Protein AF-A0A7V9NLA2-F1 (afdb_monomer_lite)

pLDDT: mean 93.98, std 12.22, range [37.16, 98.88]

Foldseek 3Di:
DLDLPCLLVVLLVLLVVLLVQLVVLLVVLVPDPPPVVSVVSLLSSLVSLVSSLVSLVSSLVSLVPDDDPDPVVVVVSLVSNLSSLVSNLSSLLVCLVSVSDLCCLVVNLVSLVVNLVSDDDPVVNLVSLLSNLVSNVSSLVLVVSLVSLVVSCVVVVLPLSSLQSNLVSLVVVCVVVVPLVSLQSSQQSLVSSLVRPDPPDPCNVVSVVSQVCCCVPVVHHHDPDDPPPPPPDD

Sequence (234 aa):
PDFAGTAPVLLNNKSSVLINRATANYNLAVKNTDATAKLAALESVKKDFAEAIAASDKSITLLKGATAPDAAVQKNYDANKFQSLVNRKEAYRLMTKTGADRSKGKETLVAFTEYIAAETDAKKKSDAQLALAEALQDSQEFDLAIAEFEKVLAQTPDNVEALAGAGLSLVNIGYINSDKAKFQQAANYLQKFYDLAPETHKYKNEAKGIIETLKNEQSVAPQKTAKSAARKKN

Structure (mmCIF, N/CA/C/O backbone):
data_AF-A0A7V9NLA2-F1
#
_entry.id   AF-A0A7V9NLA2-F1
#
loop_
_atom_site.group_PDB
_atom_site.id
_atom_site.type_symbol
_atom_site.label_atom_id
_atom_site.label_alt_id
_atom_site.label_comp_id
_atom_site.label_asym_id
_atom_site.label_entity_id
_atom_site.label_seq_id
_atom_site.pdbx_PDB_ins_code
_atom_site.Cartn_x
_atom_site.Cartn_y
_atom_site.Cartn_z
_atom_site.occupancy
_atom_site.B_iso_or_equiv
_atom_site.auth_seq_id
_atom_site.auth_comp_id
_atom_site.auth_asym_id
_atom_site.auth_atom_id
_atom_site.pdbx_PDB_model_num
ATOM 1 N N . PRO A 1 1 ? 17.184 12.577 -28.900 1.00 44.22 1 PRO A N 1
ATOM 2 C CA . PRO A 1 1 ? 17.305 11.106 -28.807 1.00 44.22 1 PRO A CA 1
ATOM 3 C C . PRO A 1 1 ? 17.379 10.689 -27.338 1.00 44.22 1 PRO A C 1
ATOM 5 O O . PRO A 1 1 ? 18.445 10.719 -26.730 1.00 44.22 1 PRO A O 1
ATOM 8 N N . ASP A 1 2 ? 16.225 10.368 -26.764 1.00 50.75 2 ASP A N 1
ATOM 9 C CA . ASP A 1 2 ? 16.154 9.759 -25.442 1.00 50.75 2 ASP A CA 1
ATOM 10 C C . ASP A 1 2 ? 16.614 8.303 -25.573 1.00 50.75 2 ASP A C 1
ATOM 12 O O . ASP A 1 2 ? 15.907 7.435 -26.076 1.00 50.75 2 ASP A O 1
ATOM 16 N N . PHE A 1 3 ? 17.882 8.062 -25.246 1.00 60.00 3 PHE A N 1
ATOM 17 C CA . PHE A 1 3 ? 18.531 6.772 -25.439 1.00 60.00 3 PHE A CA 1
ATOM 18 C C . PHE A 1 3 ? 18.035 5.765 -24.393 1.00 60.00 3 PHE A C 1
ATOM 20 O O . PHE A 1 3 ? 18.392 5.847 -23.217 1.00 60.00 3 PHE A O 1
ATOM 27 N N . ALA A 1 4 ? 17.255 4.776 -24.835 1.00 69.50 4 ALA A N 1
ATOM 28 C CA . ALA A 1 4 ? 16.731 3.689 -24.006 1.00 69.50 4 ALA A CA 1
ATOM 29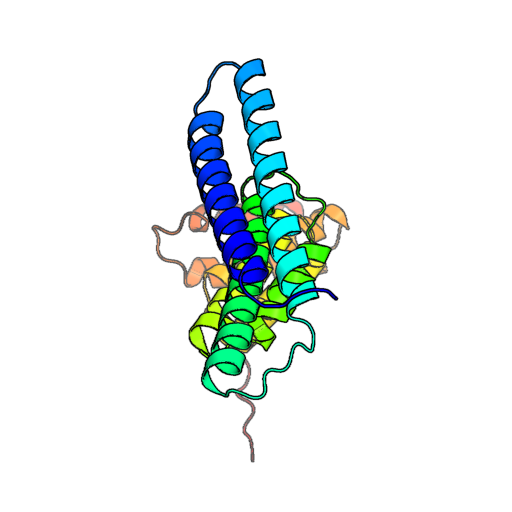 C C . ALA A 1 4 ? 17.792 2.658 -23.559 1.00 69.50 4 ALA A C 1
ATOM 31 O O . ALA A 1 4 ? 17.429 1.639 -22.988 1.00 69.50 4 ALA A O 1
ATOM 32 N N . GLY A 1 5 ? 19.090 2.886 -23.810 1.00 77.94 5 GLY A N 1
ATOM 33 C CA . GLY A 1 5 ? 20.165 1.945 -23.471 1.00 77.94 5 GLY A CA 1
ATOM 34 C C . GLY A 1 5 ? 20.377 1.744 -21.965 1.00 77.94 5 GLY A C 1
ATOM 35 O O . GLY A 1 5 ? 19.571 1.120 -21.290 1.00 77.94 5 GLY A O 1
ATOM 36 N N . THR A 1 6 ? 21.489 2.208 -21.395 1.00 86.12 6 THR A N 1
ATOM 37 C CA . THR A 1 6 ? 21.812 1.918 -19.979 1.00 86.12 6 THR A CA 1
ATOM 38 C C . THR A 1 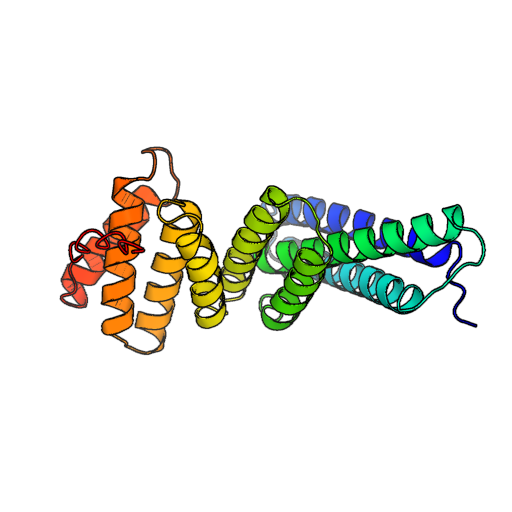6 ? 21.104 2.834 -18.976 1.00 86.12 6 THR A C 1
ATOM 40 O O . THR A 1 6 ? 21.084 2.541 -17.780 1.00 86.12 6 THR A O 1
ATOM 43 N N . ALA A 1 7 ? 20.496 3.933 -19.433 1.00 92.56 7 ALA A N 1
ATOM 44 C CA . ALA A 1 7 ? 19.882 4.929 -18.556 1.00 92.56 7 ALA A CA 1
ATOM 45 C C . ALA A 1 7 ? 18.745 4.370 -17.669 1.00 92.56 7 ALA A C 1
ATOM 47 O O . ALA A 1 7 ? 18.782 4.633 -16.465 1.00 92.56 7 ALA A O 1
ATOM 48 N N . PRO A 1 8 ? 17.786 3.564 -18.175 1.00 95.31 8 PRO A N 1
ATOM 49 C CA . PRO A 1 8 ? 16.745 2.966 -17.334 1.00 95.31 8 PRO A CA 1
ATOM 50 C C . PRO A 1 8 ? 17.294 2.069 -16.217 1.00 95.31 8 PRO A C 1
ATOM 52 O O . PRO A 1 8 ? 16.808 2.115 -15.090 1.00 95.31 8 PRO A O 1
ATOM 55 N N . VAL A 1 9 ? 18.368 1.319 -16.490 1.00 95.62 9 VAL A N 1
ATOM 56 C CA . VAL A 1 9 ? 19.033 0.465 -15.489 1.00 95.62 9 VAL A CA 1
ATOM 57 C C . VAL A 1 9 ? 19.592 1.314 -14.345 1.00 95.62 9 VAL A C 1
ATOM 59 O O . VAL A 1 9 ? 19.346 1.032 -13.172 1.00 95.62 9 VAL A O 1
ATOM 62 N N . LEU A 1 10 ? 20.303 2.398 -14.670 1.00 97.06 10 LEU A N 1
ATOM 63 C CA . LEU A 1 10 ? 20.866 3.306 -13.665 1.00 97.06 10 LEU A CA 1
ATOM 64 C C . LEU A 1 10 ? 19.775 4.007 -12.847 1.00 97.06 10 LEU A C 1
ATOM 66 O O . LEU A 1 10 ? 19.927 4.179 -11.638 1.00 97.06 10 LEU A O 1
ATOM 70 N N . LEU A 1 11 ? 18.666 4.386 -13.484 1.00 98.25 11 LEU A N 1
ATOM 71 C CA . LEU A 1 11 ? 17.521 5.004 -12.816 1.00 98.25 11 LEU A CA 1
ATOM 72 C C . LEU A 1 11 ? 16.807 4.026 -11.874 1.00 98.25 11 LEU A C 1
ATOM 74 O O . LEU A 1 11 ? 16.479 4.403 -10.748 1.00 98.25 11 LEU A O 1
ATOM 78 N N . ASN A 1 12 ? 16.639 2.768 -12.286 1.00 98.25 12 ASN A N 1
ATOM 79 C CA . ASN A 1 12 ? 16.104 1.705 -11.435 1.00 98.25 12 ASN A CA 1
ATOM 80 C C . ASN A 1 12 ? 16.991 1.462 -10.209 1.00 98.25 12 ASN A C 1
ATOM 82 O O . ASN A 1 12 ? 16.485 1.417 -9.086 1.00 98.25 12 ASN A O 1
ATOM 86 N N . ASN A 1 13 ? 18.311 1.385 -10.403 1.00 98.25 13 ASN A N 1
ATOM 87 C CA . ASN A 1 13 ? 19.266 1.227 -9.306 1.00 98.25 13 ASN A CA 1
ATOM 88 C C . ASN A 1 13 ? 19.234 2.428 -8.354 1.00 98.25 13 ASN A C 1
ATOM 90 O O . ASN A 1 13 ? 19.171 2.248 -7.138 1.00 98.25 13 ASN A O 1
ATOM 94 N N . LYS A 1 14 ? 19.211 3.656 -8.894 1.00 98.69 14 LYS A N 1
ATOM 95 C CA . LYS A 1 14 ? 19.081 4.882 -8.096 1.00 98.69 14 LYS A CA 1
ATOM 96 C C . LYS A 1 14 ? 17.812 4.848 -7.244 1.00 98.69 14 LYS A C 1
ATOM 98 O O . LYS A 1 14 ? 17.886 5.103 -6.047 1.00 98.69 14 LYS A O 1
ATOM 103 N N . SER A 1 15 ? 16.670 4.522 -7.849 1.00 98.81 15 SER A N 1
ATOM 104 C CA . SER A 1 15 ? 15.395 4.451 -7.136 1.00 98.81 15 SER A CA 1
ATOM 105 C C . SER A 1 15 ? 15.434 3.429 -5.995 1.00 98.81 15 SER A C 1
ATOM 107 O O . SER A 1 15 ? 15.103 3.765 -4.861 1.00 98.81 15 SER A O 1
ATOM 109 N N . SER A 1 16 ? 15.935 2.217 -6.255 1.00 98.69 16 SER A N 1
ATOM 110 C CA . SER A 1 16 ? 16.048 1.168 -5.235 1.00 98.69 16 SER A CA 1
ATOM 111 C C . SER A 1 16 ? 16.955 1.574 -4.065 1.00 98.69 16 SER A C 1
ATOM 113 O O . SER A 1 16 ? 16.575 1.408 -2.905 1.00 98.69 16 SER A O 1
ATOM 115 N N . VAL A 1 17 ? 18.121 2.172 -4.340 1.00 98.75 17 VAL A N 1
ATOM 116 C CA . VAL A 1 17 ? 19.035 2.656 -3.289 1.00 98.75 17 VAL A CA 1
ATOM 117 C C . VAL A 1 17 ? 18.380 3.742 -2.437 1.00 98.75 17 VAL A C 1
ATOM 119 O O . VAL A 1 17 ? 18.514 3.720 -1.214 1.00 98.75 17 VAL A O 1
ATOM 122 N N . LEU A 1 18 ? 17.646 4.667 -3.058 1.00 98.88 18 LEU A N 1
ATOM 123 C CA . LEU A 1 18 ? 16.929 5.724 -2.346 1.00 98.88 18 LEU A CA 1
ATOM 124 C C . LEU A 1 18 ? 15.804 5.166 -1.466 1.00 98.88 18 LEU A C 1
ATOM 126 O O . LEU A 1 18 ? 15.704 5.562 -0.310 1.00 98.88 18 LEU A O 1
ATOM 130 N N . ILE A 1 19 ? 15.020 4.197 -1.955 1.00 98.81 19 ILE A N 1
ATOM 131 C CA . ILE A 1 19 ? 13.989 3.508 -1.156 1.00 98.81 19 ILE A CA 1
ATOM 132 C C . ILE A 1 19 ? 14.610 2.839 0.078 1.00 98.81 19 ILE A C 1
ATOM 134 O O . ILE A 1 19 ? 14.103 2.983 1.196 1.00 98.81 19 ILE A O 1
ATOM 138 N N . ASN A 1 20 ? 15.729 2.136 -0.107 1.00 98.56 20 ASN A N 1
ATOM 139 C CA . ASN A 1 20 ? 16.430 1.459 0.983 1.00 98.56 20 ASN A CA 1
ATOM 140 C C . ASN A 1 20 ? 16.982 2.463 2.003 1.00 98.56 20 ASN A C 1
ATOM 142 O O . ASN A 1 20 ? 16.815 2.268 3.209 1.00 98.56 20 ASN A O 1
ATOM 146 N N . ARG A 1 21 ? 17.591 3.559 1.531 1.00 98.56 21 ARG A N 1
ATOM 147 C CA . ARG A 1 21 ? 18.115 4.630 2.389 1.00 98.56 21 ARG A CA 1
ATOM 148 C C . ARG A 1 21 ? 17.002 5.314 3.181 1.00 98.56 21 ARG A C 1
ATOM 150 O O . ARG A 1 21 ? 17.136 5.447 4.395 1.00 98.56 21 ARG A O 1
ATOM 157 N N . ALA A 1 22 ? 15.892 5.664 2.531 1.00 98.62 22 ALA A N 1
ATOM 158 C CA . ALA A 1 22 ? 14.718 6.248 3.175 1.00 98.62 22 ALA A CA 1
ATOM 159 C C . ALA A 1 22 ? 14.185 5.337 4.288 1.00 98.62 22 ALA A C 1
ATOM 161 O O . ALA A 1 22 ? 13.956 5.777 5.411 1.00 98.62 22 ALA A O 1
ATOM 162 N N . THR A 1 23 ? 14.056 4.041 4.003 1.00 98.31 23 THR A N 1
ATOM 163 C CA . THR A 1 23 ? 13.554 3.053 4.966 1.00 98.31 23 THR A CA 1
ATOM 164 C C . THR A 1 23 ? 14.490 2.906 6.168 1.00 98.31 23 THR A C 1
ATOM 166 O O . THR A 1 23 ? 14.039 2.914 7.315 1.00 98.31 23 THR A O 1
ATOM 169 N N . ALA A 1 24 ? 15.801 2.810 5.931 1.00 98.06 24 ALA A N 1
ATOM 170 C CA . ALA A 1 24 ? 16.793 2.727 7.000 1.00 98.06 24 ALA A CA 1
ATOM 171 C C . ALA A 1 24 ? 16.788 3.991 7.875 1.00 98.06 24 ALA A C 1
ATOM 173 O O . ALA A 1 24 ? 16.735 3.894 9.103 1.00 98.06 24 ALA A O 1
ATOM 174 N N . ASN A 1 25 ? 16.762 5.169 7.248 1.00 97.69 25 ASN A N 1
ATOM 175 C CA . ASN A 1 25 ? 16.729 6.449 7.947 1.00 97.69 25 ASN A CA 1
ATOM 176 C C . ASN A 1 25 ? 15.437 6.634 8.744 1.00 97.69 25 ASN A C 1
ATOM 178 O O . ASN A 1 25 ? 15.499 7.098 9.878 1.00 97.69 25 ASN A O 1
ATOM 182 N N . TYR A 1 26 ? 14.286 6.212 8.215 1.00 98.12 26 TYR A N 1
ATOM 183 C CA . TYR A 1 26 ? 13.020 6.238 8.947 1.00 98.12 26 TYR A CA 1
ATOM 184 C C . TYR A 1 26 ? 13.093 5.388 10.219 1.00 98.12 26 TYR A C 1
ATOM 186 O O . TYR A 1 26 ? 12.772 5.870 11.304 1.00 98.12 26 TYR A O 1
ATOM 194 N N . ASN A 1 27 ? 13.593 4.153 10.111 1.00 97.31 27 ASN A N 1
ATOM 195 C CA . ASN A 1 27 ? 13.719 3.234 11.245 1.00 97.31 27 ASN A CA 1
ATOM 196 C C . ASN A 1 27 ? 14.633 3.766 12.361 1.00 97.31 27 ASN A C 1
ATOM 198 O O . ASN A 1 27 ? 14.431 3.432 13.532 1.00 97.31 27 ASN A O 1
ATOM 202 N N . LEU A 1 28 ? 15.634 4.577 12.010 1.00 96.81 28 LEU A N 1
ATOM 203 C CA . LEU A 1 28 ? 16.482 5.284 12.970 1.00 96.81 28 LEU A CA 1
ATOM 204 C C . LEU A 1 28 ? 15.773 6.525 13.531 1.00 96.81 28 LEU A C 1
ATOM 206 O O . LEU A 1 28 ? 15.738 6.715 14.745 1.00 96.81 28 LEU A O 1
ATOM 210 N N . ALA A 1 29 ? 15.159 7.336 12.667 1.00 96.38 29 ALA A N 1
ATOM 211 C CA . ALA A 1 29 ? 14.499 8.587 13.029 1.00 96.38 29 ALA A CA 1
ATOM 212 C C . ALA A 1 29 ? 13.364 8.383 14.038 1.00 96.38 29 ALA A C 1
ATOM 214 O O . ALA A 1 29 ? 13.251 9.138 15.002 1.00 96.38 29 ALA A O 1
ATOM 215 N N . VAL A 1 30 ? 12.542 7.341 13.870 1.00 95.75 30 VAL A N 1
ATOM 216 C CA . VAL A 1 30 ? 11.417 7.078 14.786 1.00 95.75 30 VAL A CA 1
ATOM 217 C C . VAL A 1 30 ? 11.861 6.764 16.216 1.00 95.75 30 VAL A C 1
ATOM 219 O O . VAL A 1 30 ? 11.086 6.999 17.141 1.00 95.75 30 VAL A O 1
ATOM 222 N N . LYS A 1 31 ? 13.105 6.302 16.402 1.00 96.06 31 LYS A N 1
ATOM 223 C CA . LYS A 1 31 ? 13.715 5.999 17.707 1.00 96.06 31 LYS A CA 1
ATOM 224 C C . LYS A 1 31 ? 14.483 7.181 18.303 1.00 96.06 31 LYS A C 1
ATOM 226 O O . LYS A 1 31 ? 14.909 7.099 19.450 1.00 96.06 31 LYS A O 1
ATOM 231 N N . ASN A 1 32 ? 14.688 8.253 17.537 1.00 94.69 32 ASN A N 1
ATOM 232 C CA . ASN A 1 32 ? 15.442 9.412 17.993 1.00 94.69 32 ASN A CA 1
ATOM 233 C C . ASN A 1 32 ? 14.600 10.252 18.970 1.00 94.69 32 ASN A C 1
ATOM 235 O O . ASN A 1 32 ? 13.462 10.616 18.663 1.00 94.69 32 ASN A O 1
ATOM 239 N N . THR A 1 33 ? 15.159 10.537 20.146 1.00 96.50 33 THR A N 1
ATOM 240 C CA . THR A 1 33 ? 14.517 11.334 21.201 1.00 96.50 33 THR A CA 1
ATOM 241 C C . THR A 1 33 ? 14.738 12.836 21.032 1.00 96.50 33 THR A C 1
ATOM 243 O O . THR A 1 33 ? 13.987 13.620 21.605 1.00 96.50 33 THR A O 1
ATOM 246 N N . ASP A 1 34 ? 15.734 13.252 20.245 1.00 97.56 34 ASP A N 1
ATOM 247 C CA . ASP A 1 34 ? 15.919 14.653 19.864 1.00 97.56 34 ASP A CA 1
ATOM 248 C C . ASP A 1 34 ? 14.895 15.025 18.781 1.00 97.56 34 ASP A C 1
ATOM 250 O O . ASP A 1 34 ? 14.932 14.514 17.657 1.00 97.56 34 ASP A O 1
ATOM 254 N N . ALA A 1 35 ? 13.967 15.919 19.128 1.00 96.19 35 ALA A N 1
ATOM 255 C CA . ALA A 1 35 ? 12.878 16.330 18.248 1.00 96.19 35 ALA A CA 1
ATOM 256 C C . ALA A 1 35 ? 13.372 17.031 16.972 1.00 96.19 35 ALA A C 1
ATOM 258 O O . ALA A 1 35 ? 12.839 16.777 15.890 1.00 96.19 35 ALA A O 1
ATOM 259 N N . THR A 1 36 ? 14.403 17.871 17.071 1.00 96.88 36 THR A N 1
ATOM 260 C CA . THR A 1 36 ? 14.957 18.613 15.931 1.00 96.88 36 THR A CA 1
ATOM 261 C C . THR A 1 36 ? 15.661 17.662 14.972 1.00 96.88 36 THR A C 1
ATOM 263 O O . THR A 1 36 ? 15.400 17.682 13.767 1.00 96.88 36 THR A O 1
ATOM 266 N N . ALA A 1 37 ? 16.505 16.772 15.501 1.00 96.56 37 ALA A N 1
ATOM 267 C CA . ALA A 1 37 ? 17.196 15.769 14.697 1.00 96.56 37 ALA A CA 1
ATOM 268 C C . ALA A 1 37 ? 16.213 14.774 14.057 1.00 96.56 37 ALA A C 1
ATOM 270 O O . ALA A 1 37 ? 16.386 14.386 12.899 1.00 96.56 37 ALA A O 1
ATOM 271 N N . LYS A 1 38 ? 15.152 14.392 14.780 1.00 96.06 38 LYS A N 1
ATOM 272 C CA . LYS A 1 38 ? 14.077 13.543 14.256 1.00 96.06 38 LYS A CA 1
ATOM 273 C C . LYS A 1 38 ? 13.354 14.199 13.082 1.00 96.06 38 LYS A C 1
ATOM 275 O O . LYS A 1 38 ? 13.192 13.551 12.051 1.00 96.06 38 LYS A O 1
ATOM 280 N N . LEU A 1 39 ? 12.949 15.463 13.212 1.00 95.69 39 LEU A N 1
ATOM 281 C CA . LEU A 1 39 ? 12.274 16.193 12.134 1.00 95.69 39 LEU A CA 1
ATOM 282 C C . LEU A 1 39 ? 13.163 16.307 10.890 1.00 95.69 39 LEU A C 1
ATOM 284 O O . LEU A 1 39 ? 12.719 15.977 9.794 1.00 95.69 39 LEU A O 1
ATOM 288 N N . ALA A 1 40 ? 14.437 16.672 11.058 1.00 96.69 40 ALA A N 1
ATOM 289 C CA . ALA A 1 40 ? 15.384 16.747 9.944 1.00 96.69 40 ALA A CA 1
ATOM 290 C C . ALA A 1 40 ? 15.568 15.391 9.234 1.00 96.69 40 ALA A C 1
ATOM 292 O O . ALA A 1 40 ? 15.616 15.325 8.003 1.00 96.69 40 ALA A O 1
ATOM 293 N N . ALA A 1 41 ? 15.630 14.293 9.994 1.00 96.62 41 ALA A N 1
ATOM 294 C CA . ALA A 1 41 ? 15.731 12.953 9.426 1.00 96.62 41 ALA A CA 1
ATOM 295 C C . ALA A 1 41 ? 14.467 12.559 8.642 1.00 96.62 41 ALA A C 1
ATOM 297 O O . ALA A 1 41 ? 14.583 11.990 7.558 1.00 96.62 41 ALA A O 1
ATOM 298 N N . LEU A 1 42 ? 13.270 12.894 9.138 1.00 96.56 42 LEU A N 1
ATOM 299 C CA . LEU A 1 42 ? 12.008 12.625 8.439 1.00 96.56 42 LEU A CA 1
ATOM 300 C C . LEU A 1 42 ? 11.866 13.439 7.141 1.00 96.56 42 LEU A C 1
ATOM 302 O O . LEU A 1 42 ? 11.391 12.899 6.142 1.00 96.56 42 LEU A O 1
ATOM 306 N N . GLU A 1 43 ? 12.357 14.679 7.102 1.00 97.31 43 GLU A N 1
ATOM 307 C CA . GLU A 1 43 ? 12.436 15.451 5.852 1.00 97.31 43 GLU A CA 1
ATOM 308 C C . GLU A 1 43 ? 13.387 14.800 4.838 1.00 97.31 43 GLU A C 1
ATOM 310 O O . GLU A 1 43 ? 13.080 14.716 3.646 1.00 97.31 43 GLU A O 1
ATOM 315 N N . SER A 1 44 ? 14.517 14.248 5.297 1.00 97.94 44 SER A N 1
ATOM 316 C CA . SER A 1 44 ? 15.404 13.472 4.422 1.00 97.94 44 SER A CA 1
ATOM 317 C C . SER A 1 44 ? 14.732 12.200 3.896 1.00 97.94 44 SER A C 1
ATOM 319 O O . SER A 1 44 ? 14.927 11.856 2.733 1.00 97.94 44 SER A O 1
ATOM 321 N N . VAL A 1 45 ? 13.936 11.509 4.719 1.00 98.56 45 VAL A N 1
ATOM 322 C CA . VAL A 1 45 ? 13.158 10.328 4.300 1.00 98.56 45 VAL A CA 1
ATOM 323 C C . VAL A 1 45 ? 12.166 10.704 3.201 1.00 98.56 45 VAL A C 1
ATOM 325 O O . VAL A 1 45 ? 12.109 10.039 2.166 1.00 98.56 45 VAL A O 1
ATOM 328 N N . LYS A 1 46 ? 11.423 11.802 3.389 1.00 98.31 46 LYS A N 1
ATOM 329 C CA . LYS A 1 46 ? 10.490 12.329 2.387 1.00 98.31 46 LYS A CA 1
ATOM 330 C C . LYS A 1 46 ? 11.197 12.643 1.069 1.00 98.31 46 LYS A C 1
ATOM 332 O O . LYS A 1 46 ? 10.730 12.231 0.007 1.00 98.31 46 LYS A O 1
ATOM 337 N N . LYS A 1 47 ? 12.337 13.336 1.135 1.00 98.62 47 LYS A N 1
ATOM 338 C CA . LYS A 1 47 ? 13.147 13.674 -0.040 1.00 98.62 47 LYS A CA 1
ATOM 339 C C . LYS A 1 47 ? 13.609 12.426 -0.793 1.00 98.62 47 LYS A C 1
ATOM 341 O O . LYS A 1 47 ? 13.491 12.380 -2.015 1.00 98.62 47 LYS A O 1
ATOM 346 N N . ASP A 1 48 ? 14.086 11.410 -0.081 1.00 98.81 48 ASP A N 1
ATOM 347 C CA . ASP A 1 48 ? 14.569 10.172 -0.694 1.00 98.81 48 ASP A CA 1
ATOM 348 C C . ASP A 1 48 ? 13.457 9.424 -1.434 1.00 98.81 48 ASP A C 1
ATOM 350 O O . ASP A 1 48 ? 13.664 8.989 -2.568 1.00 98.81 48 ASP A O 1
ATOM 354 N N . PHE A 1 49 ? 12.260 9.326 -0.844 1.00 98.75 49 PHE A N 1
ATOM 355 C CA . PHE A 1 49 ? 11.109 8.748 -1.540 1.00 98.75 49 PHE A CA 1
ATOM 356 C C . PHE A 1 49 ? 10.720 9.562 -2.779 1.00 98.75 49 PHE A C 1
ATOM 358 O O . PHE A 1 49 ? 10.516 8.979 -3.844 1.00 98.75 49 PHE A O 1
ATOM 365 N N . ALA A 1 50 ? 10.683 10.895 -2.686 1.00 98.75 50 ALA A N 1
ATOM 366 C CA . ALA A 1 50 ? 10.371 11.756 -3.828 1.00 98.75 50 ALA A CA 1
ATOM 367 C C . ALA A 1 50 ? 11.390 11.599 -4.974 1.00 98.75 50 ALA A C 1
ATOM 369 O O . ALA A 1 50 ? 11.012 11.484 -6.142 1.00 98.75 50 ALA A O 1
ATOM 370 N N . GLU A 1 51 ? 12.685 11.525 -4.659 1.00 98.88 51 GLU A N 1
ATOM 371 C CA . GLU A 1 51 ? 13.730 11.283 -5.656 1.00 98.88 51 GLU A CA 1
ATOM 372 C C . GLU A 1 51 ? 13.661 9.866 -6.250 1.00 98.88 51 GLU A C 1
ATOM 374 O O . GLU A 1 51 ? 13.943 9.684 -7.440 1.00 98.88 51 GLU A O 1
ATOM 379 N N . ALA A 1 52 ? 13.268 8.864 -5.457 1.00 98.88 52 ALA A N 1
ATOM 380 C CA . ALA A 1 52 ? 13.069 7.497 -5.931 1.00 98.88 52 ALA A CA 1
ATOM 381 C C . ALA A 1 52 ? 11.900 7.393 -6.919 1.00 98.88 52 ALA A C 1
ATOM 383 O O . ALA A 1 52 ? 12.013 6.694 -7.936 1.00 98.88 52 ALA A O 1
ATOM 384 N N . ILE A 1 53 ? 10.804 8.103 -6.638 1.00 98.88 53 ILE A N 1
ATOM 385 C CA . ILE A 1 53 ? 9.645 8.231 -7.527 1.00 98.88 53 ILE A CA 1
ATOM 386 C C . ILE A 1 53 ? 10.081 8.899 -8.833 1.00 98.88 53 ILE A C 1
ATOM 388 O O . ILE A 1 53 ? 9.929 8.302 -9.897 1.00 98.88 53 ILE A O 1
ATOM 392 N N . ALA A 1 54 ? 10.744 10.058 -8.758 1.00 98.81 54 ALA A N 1
ATOM 393 C CA . ALA A 1 54 ? 11.198 10.794 -9.938 1.00 98.81 54 ALA A CA 1
ATOM 394 C C . ALA A 1 54 ? 12.161 9.981 -10.825 1.00 98.81 54 ALA A C 1
ATOM 396 O O . ALA A 1 54 ? 12.083 10.033 -12.055 1.00 98.81 54 ALA A O 1
ATOM 397 N N . ALA A 1 55 ? 13.066 9.201 -10.222 1.00 98.81 55 ALA A N 1
ATOM 398 C CA . ALA A 1 55 ? 13.947 8.303 -10.968 1.00 98.81 55 ALA A CA 1
ATOM 399 C C . ALA A 1 55 ? 13.156 7.206 -11.700 1.00 98.81 55 ALA A C 1
ATOM 401 O O . ALA A 1 55 ? 13.422 6.939 -12.875 1.00 98.81 55 ALA A O 1
ATOM 402 N N . SER A 1 56 ? 12.160 6.615 -11.035 1.00 98.81 56 SER A N 1
ATOM 403 C CA . SER A 1 56 ? 11.289 5.601 -11.639 1.00 98.81 56 SER A CA 1
ATOM 404 C C . SER A 1 56 ? 10.449 6.178 -12.776 1.00 98.81 56 SER A C 1
ATOM 406 O O . SER A 1 56 ? 10.409 5.587 -13.851 1.00 98.81 56 SER A O 1
ATOM 408 N N . ASP A 1 57 ? 9.844 7.353 -12.591 1.00 98.56 57 ASP A N 1
ATOM 409 C CA . ASP A 1 57 ? 9.044 8.026 -13.623 1.00 98.56 57 ASP A CA 1
ATOM 410 C C . ASP A 1 57 ? 9.870 8.380 -14.856 1.00 98.56 57 ASP A C 1
ATOM 412 O O . ASP A 1 57 ? 9.429 8.182 -15.994 1.00 98.56 57 ASP A O 1
ATOM 416 N N . LYS A 1 58 ? 11.107 8.843 -14.651 1.00 98.00 58 LYS A N 1
ATOM 417 C CA . LYS A 1 58 ? 12.033 9.092 -15.756 1.00 98.00 58 LYS A CA 1
ATOM 418 C C . LYS A 1 58 ? 12.347 7.803 -16.517 1.00 98.00 58 LYS A C 1
ATOM 420 O O . LYS A 1 58 ? 12.334 7.813 -17.744 1.00 98.00 58 LYS A O 1
ATOM 425 N N . SER A 1 59 ? 12.584 6.695 -15.815 1.00 97.94 59 SER A N 1
ATOM 426 C CA . SER A 1 59 ? 12.836 5.390 -16.440 1.00 97.94 59 SER A CA 1
ATOM 427 C C . SER A 1 59 ? 11.625 4.890 -17.237 1.00 97.94 59 SER A C 1
ATOM 429 O O . SER A 1 59 ? 11.762 4.503 -18.397 1.00 97.94 59 SER A O 1
ATOM 431 N N . ILE A 1 60 ? 10.421 4.987 -16.659 1.00 97.75 60 ILE A N 1
ATOM 432 C CA . ILE A 1 60 ? 9.159 4.640 -17.330 1.00 97.75 60 ILE A CA 1
ATOM 433 C C . ILE A 1 60 ? 8.980 5.471 -18.599 1.00 97.75 60 ILE A C 1
ATOM 435 O O . ILE A 1 60 ? 8.601 4.923 -19.630 1.00 97.75 60 ILE A O 1
ATOM 439 N N . THR A 1 61 ? 9.273 6.772 -18.534 1.00 96.62 61 THR A N 1
ATOM 440 C CA . THR A 1 61 ? 9.156 7.690 -19.675 1.00 96.62 61 THR A CA 1
ATOM 441 C C . THR A 1 61 ? 10.115 7.311 -20.799 1.00 96.62 61 THR A C 1
ATOM 443 O O . THR A 1 61 ? 9.680 7.195 -21.940 1.00 96.62 61 THR A O 1
ATOM 446 N N . LEU A 1 62 ? 11.387 7.040 -20.485 1.00 95.56 62 LEU A N 1
ATOM 447 C CA . LEU A 1 62 ? 12.387 6.609 -21.473 1.00 95.56 62 LEU A CA 1
ATOM 448 C C . LEU A 1 62 ? 12.009 5.291 -22.163 1.00 95.56 62 LEU A C 1
ATOM 450 O O . LEU A 1 62 ? 12.313 5.094 -23.335 1.00 95.56 62 LEU A O 1
ATOM 454 N N . LEU A 1 63 ? 11.352 4.387 -21.435 1.00 95.69 63 LEU A N 1
ATOM 455 C CA . LEU A 1 63 ? 10.927 3.080 -21.940 1.00 95.69 63 LEU A CA 1
ATOM 456 C C . LEU A 1 63 ? 9.500 3.087 -22.511 1.00 95.69 63 LEU A C 1
ATOM 458 O O . LEU A 1 63 ? 9.001 2.056 -22.974 1.00 95.69 63 LEU A O 1
ATOM 462 N N . LYS A 1 64 ? 8.802 4.227 -22.488 1.00 92.88 64 LYS A N 1
ATOM 463 C CA . LYS A 1 64 ? 7.432 4.330 -22.993 1.00 92.88 64 LYS A CA 1
ATOM 464 C C . LYS A 1 64 ? 7.444 4.283 -24.520 1.00 92.88 64 LYS A C 1
ATOM 466 O O . LYS A 1 64 ? 7.732 5.272 -25.178 1.00 92.88 64 LYS A O 1
ATOM 471 N N . GLY A 1 65 ? 7.089 3.125 -25.073 1.00 86.75 65 GLY A N 1
ATOM 472 C CA . GLY A 1 65 ? 7.074 2.910 -26.522 1.00 86.75 65 GLY A CA 1
ATOM 473 C C . GLY A 1 65 ? 8.462 2.670 -27.121 1.00 86.75 65 GLY A C 1
ATOM 474 O O . GLY A 1 65 ? 8.601 2.714 -28.338 1.00 86.75 65 GLY A O 1
ATOM 475 N N . ALA A 1 66 ? 9.478 2.416 -26.290 1.00 91.19 66 ALA A N 1
ATOM 476 C CA . ALA A 1 66 ? 10.802 2.041 -26.766 1.00 91.19 66 ALA A CA 1
ATOM 477 C C . ALA A 1 66 ? 10.758 0.661 -27.440 1.00 91.19 66 ALA A C 1
ATOM 479 O O . ALA A 1 66 ? 10.272 -0.309 -26.852 1.00 91.19 66 ALA A O 1
ATOM 480 N N . THR A 1 67 ? 11.294 0.584 -28.659 1.00 92.81 67 THR A N 1
ATOM 481 C CA . THR A 1 67 ? 11.384 -0.651 -29.447 1.00 92.81 67 THR A CA 1
ATOM 482 C C . THR A 1 67 ? 12.824 -0.941 -29.852 1.00 92.81 67 THR A C 1
ATOM 484 O O . THR A 1 67 ? 13.531 -0.028 -30.281 1.00 92.81 67 THR A O 1
ATOM 487 N N . ALA A 1 68 ? 13.244 -2.201 -29.784 1.00 91.62 68 ALA A N 1
ATOM 488 C CA . ALA A 1 68 ? 14.541 -2.667 -30.263 1.00 91.62 68 ALA A CA 1
ATOM 489 C C . ALA A 1 68 ? 14.374 -3.747 -31.352 1.00 91.62 68 ALA A C 1
ATOM 491 O O . ALA A 1 68 ? 13.526 -4.625 -31.195 1.00 91.62 68 ALA A O 1
ATOM 492 N N . PRO A 1 69 ? 15.188 -3.729 -32.431 1.00 91.69 69 PRO A N 1
ATOM 493 C CA . PRO A 1 69 ? 15.177 -4.796 -33.439 1.00 91.69 69 PRO A CA 1
ATOM 494 C C . PRO A 1 69 ? 15.597 -6.158 -32.872 1.00 91.69 69 PRO A C 1
ATOM 496 O O . PRO A 1 69 ? 15.127 -7.196 -33.327 1.00 91.69 69 PRO A O 1
ATOM 499 N N . ASP A 1 70 ? 16.493 -6.148 -31.883 1.00 94.19 70 ASP A N 1
ATOM 500 C CA . ASP A 1 70 ? 16.945 -7.346 -31.188 1.00 94.19 70 ASP A CA 1
ATOM 501 C C . ASP A 1 70 ? 15.958 -7.736 -30.074 1.00 94.19 70 ASP A C 1
ATOM 503 O O . ASP A 1 70 ? 15.647 -6.941 -29.181 1.00 94.19 70 ASP A O 1
ATOM 507 N N . ALA A 1 71 ? 15.486 -8.985 -30.109 1.00 95.00 71 ALA A N 1
ATOM 508 C CA . ALA A 1 71 ? 14.480 -9.488 -29.176 1.00 95.00 71 ALA A CA 1
ATOM 509 C C . ALA A 1 71 ? 14.979 -9.569 -27.721 1.00 95.00 71 ALA A C 1
ATOM 511 O O . ALA A 1 71 ? 14.193 -9.383 -26.790 1.00 95.00 71 ALA A O 1
ATOM 512 N N . ALA A 1 72 ? 16.272 -9.827 -27.497 1.00 94.12 72 ALA A N 1
ATOM 513 C CA . ALA A 1 72 ? 16.840 -9.848 -26.152 1.00 94.12 72 ALA A CA 1
ATOM 514 C C . ALA A 1 72 ? 16.935 -8.428 -25.578 1.00 94.12 72 ALA A C 1
ATOM 516 O O . ALA A 1 72 ? 16.629 -8.214 -24.402 1.00 94.12 72 ALA A O 1
ATOM 517 N N . VAL A 1 73 ? 17.279 -7.440 -26.408 1.00 93.62 73 VAL A N 1
ATOM 518 C CA . VAL A 1 73 ? 17.252 -6.023 -26.018 1.00 93.62 73 VAL A CA 1
ATOM 519 C C . VAL A 1 73 ? 15.826 -5.568 -25.714 1.00 93.62 73 VAL A C 1
ATOM 521 O O . VAL A 1 73 ? 15.611 -4.937 -24.680 1.00 93.62 73 VAL A O 1
ATOM 524 N N . GLN A 1 74 ? 14.840 -5.944 -26.536 1.00 94.25 74 GLN A N 1
ATOM 525 C CA . GLN A 1 74 ? 13.437 -5.620 -26.263 1.00 94.25 74 GLN A CA 1
ATOM 526 C C . GLN A 1 74 ? 12.978 -6.204 -24.923 1.00 94.25 74 GLN A C 1
ATOM 528 O O . GLN A 1 74 ? 12.416 -5.494 -24.092 1.00 94.25 74 GLN A O 1
ATOM 533 N N . LYS A 1 75 ? 13.303 -7.475 -24.660 1.00 94.94 75 LYS A N 1
ATOM 534 C CA . LYS A 1 75 ? 12.996 -8.119 -23.379 1.00 94.94 75 LYS A CA 1
ATOM 535 C C . LYS A 1 75 ? 13.623 -7.371 -22.198 1.00 94.94 75 LYS A C 1
ATOM 537 O O . LYS A 1 75 ? 12.998 -7.251 -21.145 1.00 94.94 75 LYS A O 1
ATOM 542 N N . ASN A 1 76 ? 14.836 -6.843 -22.362 1.00 94.81 76 ASN A N 1
ATOM 543 C CA . ASN A 1 76 ? 15.480 -6.024 -21.336 1.00 94.81 76 ASN A CA 1
ATOM 544 C C . ASN A 1 76 ? 14.756 -4.687 -21.124 1.00 94.81 76 ASN A C 1
ATOM 546 O O . ASN A 1 76 ? 14.663 -4.235 -19.981 1.00 94.81 76 ASN A O 1
ATOM 550 N N . TYR A 1 77 ? 14.232 -4.055 -22.177 1.00 95.75 77 TYR A N 1
ATOM 551 C CA . TYR A 1 77 ? 13.412 -2.844 -22.056 1.00 95.75 77 TYR A CA 1
ATOM 552 C C . TYR A 1 77 ? 12.129 -3.123 -21.277 1.00 95.75 77 TYR A C 1
ATOM 554 O O . TYR A 1 77 ? 11.835 -2.415 -20.311 1.00 95.75 77 TYR A O 1
ATOM 562 N N . ASP A 1 78 ? 11.426 -4.200 -21.617 1.00 95.31 78 ASP A N 1
ATOM 563 C CA . ASP A 1 78 ? 10.191 -4.593 -20.940 1.00 95.31 78 ASP A CA 1
ATOM 564 C C . ASP A 1 78 ? 10.445 -4.920 -19.458 1.00 95.31 78 ASP A C 1
ATOM 566 O O . ASP A 1 78 ? 9.735 -4.432 -18.575 1.00 95.31 78 ASP A O 1
ATOM 570 N N . ALA A 1 79 ? 11.519 -5.663 -19.165 1.00 96.75 79 ALA A N 1
ATOM 571 C CA . ALA A 1 79 ? 11.917 -5.997 -17.799 1.00 96.75 79 ALA A CA 1
ATOM 572 C C . ALA A 1 79 ? 12.290 -4.753 -16.975 1.00 96.75 79 ALA A C 1
ATOM 574 O O . ALA A 1 79 ? 11.844 -4.604 -15.836 1.00 96.75 79 ALA A O 1
ATOM 575 N N . ASN A 1 80 ? 13.069 -3.826 -17.544 1.00 97.69 80 ASN A N 1
ATOM 576 C CA . ASN A 1 80 ? 13.433 -2.589 -16.851 1.00 97.69 80 ASN A CA 1
ATOM 577 C C . ASN A 1 80 ? 12.222 -1.689 -16.610 1.00 97.69 80 ASN A C 1
ATOM 579 O O . ASN A 1 80 ? 12.138 -1.078 -15.546 1.00 97.69 80 ASN A O 1
ATOM 583 N N . LYS A 1 81 ? 11.273 -1.633 -17.551 1.00 97.94 81 LYS A N 1
ATOM 584 C CA . LYS A 1 81 ? 10.036 -0.863 -17.388 1.00 97.94 81 LYS A CA 1
ATOM 585 C C . LYS A 1 81 ? 9.193 -1.438 -16.257 1.00 97.94 81 LYS A C 1
ATOM 587 O O . LYS A 1 81 ? 8.724 -0.686 -15.406 1.00 97.94 81 LYS A O 1
ATOM 592 N N . PHE A 1 82 ? 9.045 -2.762 -16.216 1.00 98.25 82 PHE A N 1
ATOM 593 C CA . PHE A 1 82 ? 8.357 -3.439 -15.123 1.00 98.25 82 PHE A CA 1
ATOM 594 C C . PHE A 1 82 ? 9.030 -3.162 -13.772 1.00 98.25 82 PHE A C 1
ATOM 596 O O . PHE A 1 82 ? 8.354 -2.792 -12.813 1.00 98.25 82 PHE A O 1
ATOM 603 N N . GLN A 1 83 ? 10.363 -3.226 -13.702 1.00 98.62 83 GLN A N 1
ATOM 604 C CA . GLN A 1 83 ? 11.095 -2.893 -12.478 1.00 98.62 83 GLN A CA 1
ATOM 605 C C . GLN A 1 83 ? 10.892 -1.431 -12.046 1.00 98.62 83 GLN A C 1
ATOM 607 O O . GLN A 1 83 ? 10.795 -1.151 -10.851 1.00 98.62 83 GLN A O 1
ATOM 612 N N . SER A 1 84 ? 10.773 -0.492 -12.988 1.00 98.75 84 SER A N 1
ATOM 613 C CA . SER A 1 84 ? 10.452 0.901 -12.660 1.00 98.75 84 SER A CA 1
ATOM 614 C C . SER A 1 84 ? 9.050 1.052 -12.067 1.00 98.75 84 SER A C 1
ATOM 616 O O . SER A 1 84 ? 8.873 1.826 -11.129 1.00 98.75 84 SER A O 1
ATOM 618 N N . LEU A 1 85 ? 8.063 0.288 -12.554 1.00 98.81 85 LEU A N 1
ATOM 619 C CA . LEU A 1 85 ? 6.720 0.252 -11.959 1.00 98.81 85 LEU A CA 1
ATOM 620 C C . LEU A 1 85 ? 6.755 -0.302 -10.529 1.00 98.81 85 LEU A C 1
ATOM 622 O O . LEU A 1 85 ? 6.130 0.273 -9.638 1.00 98.81 85 LEU A O 1
ATOM 626 N N . VAL A 1 86 ? 7.530 -1.369 -10.295 1.00 98.81 86 VAL A N 1
ATOM 627 C CA . VAL A 1 86 ? 7.750 -1.937 -8.953 1.00 98.81 86 VAL A CA 1
ATOM 628 C C . VAL A 1 86 ? 8.330 -0.883 -8.013 1.00 98.81 86 VAL A C 1
ATOM 630 O O . VAL A 1 86 ? 7.760 -0.629 -6.952 1.00 98.81 86 VAL A O 1
ATOM 633 N N . ASN A 1 87 ? 9.424 -0.232 -8.413 1.00 98.88 87 ASN A N 1
ATOM 634 C CA . ASN A 1 87 ? 10.094 0.770 -7.588 1.00 98.88 87 ASN A CA 1
ATOM 635 C C . ASN A 1 87 ? 9.184 1.968 -7.290 1.00 98.88 87 ASN A C 1
ATOM 637 O O . ASN A 1 87 ? 9.094 2.402 -6.143 1.00 98.88 87 ASN A O 1
ATOM 641 N N . ARG A 1 88 ? 8.463 2.474 -8.299 1.00 98.88 88 ARG A N 1
ATOM 642 C CA . ARG 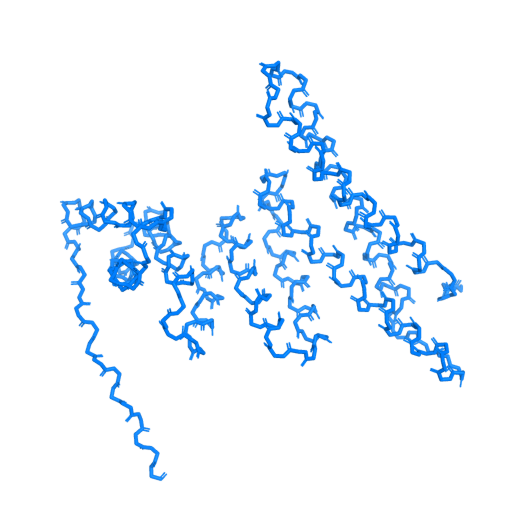A 1 88 ? 7.538 3.600 -8.131 1.00 98.88 88 ARG A CA 1
ATOM 643 C C . ARG A 1 88 ? 6.419 3.272 -7.147 1.00 98.88 88 ARG A C 1
ATOM 645 O O . ARG A 1 88 ? 6.182 4.044 -6.220 1.00 98.88 88 ARG A O 1
ATOM 652 N N . LYS A 1 89 ? 5.763 2.120 -7.322 1.00 98.69 89 LYS A N 1
ATOM 653 C CA . LYS A 1 89 ? 4.720 1.625 -6.412 1.00 98.69 89 LYS A CA 1
ATOM 654 C C . LYS A 1 89 ? 5.236 1.523 -4.978 1.00 98.69 89 LYS A C 1
ATOM 656 O O . LYS A 1 89 ? 4.581 2.004 -4.058 1.00 98.69 89 LYS A O 1
ATOM 661 N N . GLU A 1 90 ? 6.403 0.909 -4.783 1.00 98.69 90 GLU A N 1
ATOM 662 C CA . GLU A 1 90 ? 6.981 0.729 -3.448 1.00 98.69 90 GLU A CA 1
ATOM 663 C C . GLU A 1 90 ? 7.377 2.052 -2.791 1.00 98.69 90 GLU A C 1
ATOM 665 O O . GLU A 1 90 ? 7.129 2.228 -1.599 1.00 98.69 90 GLU A O 1
ATOM 670 N N . ALA A 1 91 ? 7.923 3.004 -3.551 1.00 98.81 91 ALA A N 1
ATOM 671 C CA . ALA A 1 91 ? 8.244 4.325 -3.028 1.00 98.81 91 ALA A CA 1
ATOM 672 C C . ALA A 1 91 ? 6.983 5.066 -2.546 1.00 98.81 91 ALA A C 1
ATOM 674 O O . ALA A 1 91 ? 6.978 5.574 -1.427 1.00 98.81 91 ALA A O 1
ATOM 675 N N . TYR A 1 92 ? 5.893 5.056 -3.325 1.00 98.75 92 TYR A N 1
ATOM 676 C CA . TYR A 1 92 ? 4.608 5.625 -2.893 1.00 98.75 92 TYR A CA 1
ATOM 677 C C . TYR A 1 92 ? 4.024 4.906 -1.670 1.00 98.75 92 TYR A C 1
ATOM 679 O O . TYR A 1 92 ? 3.623 5.557 -0.703 1.00 98.75 92 TYR A O 1
ATOM 687 N N . ARG A 1 93 ? 4.021 3.566 -1.671 1.00 98.38 93 ARG A N 1
ATOM 688 C CA . ARG A 1 93 ? 3.531 2.757 -0.543 1.00 98.38 93 ARG A CA 1
ATOM 689 C C . ARG A 1 93 ? 4.273 3.087 0.749 1.00 98.38 93 ARG A C 1
ATOM 691 O O . ARG A 1 93 ? 3.662 3.236 1.799 1.00 98.38 93 ARG A O 1
ATOM 698 N N . LEU A 1 94 ? 5.598 3.184 0.696 1.00 98.50 94 LEU A N 1
ATOM 699 C CA . LEU A 1 94 ? 6.400 3.466 1.884 1.00 98.50 94 LEU A CA 1
ATOM 700 C C . LEU A 1 94 ? 6.293 4.928 2.315 1.00 98.50 94 LEU A C 1
ATOM 702 O O . LEU A 1 94 ? 6.218 5.198 3.510 1.00 98.50 94 LEU A O 1
ATOM 706 N N . MET A 1 95 ? 6.231 5.873 1.381 1.00 98.31 95 MET A N 1
ATOM 707 C CA . MET A 1 95 ? 6.042 7.290 1.696 1.00 98.31 95 MET A CA 1
ATOM 708 C C . MET A 1 95 ? 4.715 7.562 2.423 1.00 98.31 95 MET A C 1
ATOM 710 O O . MET A 1 95 ? 4.689 8.335 3.381 1.00 98.31 95 MET A O 1
ATOM 714 N N . THR A 1 96 ? 3.634 6.891 2.019 1.00 97.25 96 THR A N 1
ATOM 715 C CA . THR A 1 96 ? 2.322 6.985 2.682 1.00 97.25 96 THR A CA 1
ATOM 716 C C . THR A 1 96 ? 2.332 6.265 4.033 1.00 97.25 96 THR A C 1
ATOM 718 O O . THR A 1 96 ? 2.024 6.884 5.052 1.00 97.25 96 THR A O 1
ATOM 721 N N . LYS A 1 97 ? 2.836 5.024 4.083 1.00 96.50 97 LYS A N 1
ATOM 722 C CA . LYS A 1 97 ? 2.953 4.220 5.315 1.00 96.50 97 LYS A CA 1
ATOM 723 C C . LYS A 1 97 ? 3.805 4.867 6.407 1.00 96.50 97 LYS A C 1
ATOM 725 O O . LYS A 1 97 ? 3.515 4.744 7.594 1.00 96.50 97 LYS A O 1
ATOM 730 N N . THR A 1 98 ? 4.880 5.550 6.024 1.00 96.62 98 THR A N 1
ATOM 731 C CA . THR A 1 98 ? 5.749 6.277 6.967 1.00 96.62 98 THR A CA 1
ATOM 732 C C . THR A 1 98 ? 5.163 7.622 7.398 1.00 96.62 98 THR A C 1
ATOM 734 O O . THR A 1 98 ? 5.670 8.230 8.340 1.00 96.62 98 THR A O 1
ATOM 737 N N . GLY A 1 99 ? 4.105 8.094 6.729 1.00 95.44 99 GLY A N 1
ATOM 738 C CA . GLY A 1 99 ? 3.548 9.431 6.913 1.00 95.44 99 GLY A CA 1
ATOM 739 C C . GLY A 1 99 ? 4.432 10.550 6.356 1.00 95.44 99 GLY A C 1
ATOM 740 O O . GLY A 1 99 ? 4.186 11.708 6.678 1.00 95.44 99 GLY A O 1
ATOM 741 N N . ALA A 1 100 ? 5.446 10.227 5.543 1.00 94.81 100 ALA A N 1
ATOM 742 C CA . ALA A 1 100 ? 6.360 11.210 4.962 1.00 94.81 100 ALA A CA 1
ATOM 743 C C . ALA A 1 100 ? 5.629 12.193 4.030 1.00 94.81 100 ALA A C 1
ATOM 745 O O . ALA A 1 100 ? 5.935 13.386 4.019 1.00 94.81 100 ALA A O 1
ATOM 746 N N . ASP A 1 101 ? 4.638 11.710 3.276 1.00 95.06 101 ASP A N 1
ATOM 747 C CA . ASP A 1 101 ? 3.703 12.565 2.546 1.00 95.06 101 ASP A CA 1
ATOM 748 C C . ASP A 1 101 ? 2.390 11.821 2.255 1.00 95.06 101 ASP A C 1
ATOM 750 O O . ASP A 1 101 ? 2.316 10.966 1.371 1.00 95.06 101 ASP A O 1
ATOM 754 N N . ARG A 1 102 ? 1.341 12.159 3.013 1.00 94.00 102 ARG A N 1
ATOM 755 C CA . ARG A 1 102 ? -0.004 11.580 2.857 1.00 94.00 102 ARG A CA 1
ATOM 756 C C . ARG A 1 102 ? -0.806 12.205 1.715 1.00 94.00 102 ARG A C 1
ATOM 758 O O . ARG A 1 102 ? -1.811 11.637 1.316 1.00 94.00 102 ARG A O 1
ATOM 765 N N . SER A 1 103 ? -0.365 13.332 1.146 1.00 96.19 103 SER A N 1
ATOM 766 C CA . SER A 1 103 ? -1.106 14.021 0.074 1.00 96.19 103 SER A CA 1
ATOM 767 C C . SER A 1 103 ? -1.096 13.271 -1.263 1.00 96.19 103 SER A C 1
ATOM 769 O O . SER A 1 103 ? -1.758 13.682 -2.211 1.00 96.19 103 SER A O 1
ATOM 771 N N . LYS A 1 104 ? -0.337 12.173 -1.348 1.00 95.38 104 LYS A N 1
ATOM 772 C CA . LYS A 1 104 ? -0.049 11.433 -2.579 1.00 95.38 104 LYS A CA 1
ATOM 773 C C . LYS A 1 104 ? -0.926 10.206 -2.796 1.00 95.38 104 LYS A C 1
ATOM 775 O O . LYS A 1 104 ? -0.541 9.307 -3.543 1.00 95.38 104 LYS A O 1
ATOM 780 N N . GLY A 1 105 ? -2.095 10.139 -2.161 1.00 95.31 105 GLY A N 1
ATOM 781 C CA . GLY A 1 105 ? -3.004 9.000 -2.295 1.00 95.31 105 GLY A CA 1
ATOM 782 C C . GLY A 1 105 ? -3.481 8.774 -3.737 1.00 95.31 105 GLY A C 1
ATOM 783 O O . GLY A 1 105 ? -3.459 7.644 -4.227 1.00 95.31 105 GLY A O 1
ATOM 784 N N . LYS A 1 106 ? -3.806 9.840 -4.479 1.00 96.56 106 LYS A N 1
ATOM 785 C CA . LYS A 1 106 ? -4.213 9.736 -5.895 1.00 96.56 106 LYS A CA 1
ATOM 786 C C . LYS A 1 106 ? -3.076 9.261 -6.798 1.00 96.56 106 LYS A C 1
ATOM 788 O O . LYS A 1 106 ? -3.283 8.393 -7.643 1.00 96.56 106 LYS A O 1
ATOM 793 N N . GLU A 1 107 ? -1.866 9.778 -6.612 1.00 98.19 107 GLU A N 1
ATOM 794 C CA . GLU A 1 107 ? -0.689 9.305 -7.344 1.00 98.19 107 GLU A CA 1
ATOM 795 C C . GLU A 1 107 ? -0.326 7.858 -6.972 1.00 98.19 107 GLU A C 1
ATOM 797 O O . GLU A 1 107 ? 0.066 7.073 -7.838 1.00 98.19 107 GLU A O 1
ATOM 802 N N . THR A 1 108 ? -0.537 7.469 -5.710 1.00 98.38 108 THR A N 1
ATOM 803 C CA . THR A 1 108 ? -0.387 6.084 -5.242 1.00 98.38 108 THR A CA 1
ATOM 804 C C . THR A 1 108 ? -1.344 5.152 -5.984 1.00 98.38 108 THR A C 1
ATOM 806 O O . THR A 1 108 ? -0.906 4.122 -6.502 1.00 98.38 108 THR A O 1
ATOM 809 N N . LEU A 1 109 ? -2.619 5.535 -6.125 1.00 98.62 109 LEU A N 1
ATOM 810 C CA . LEU A 1 109 ? -3.601 4.783 -6.913 1.00 98.62 109 LEU A CA 1
ATOM 811 C C . LEU A 1 109 ? -3.123 4.552 -8.350 1.00 98.62 109 LEU A C 1
ATOM 813 O O . LEU A 1 109 ? -3.184 3.423 -8.843 1.00 98.62 109 LEU A O 1
ATOM 817 N N . VAL A 1 110 ? -2.597 5.588 -9.006 1.00 98.62 110 VAL A N 1
ATOM 818 C CA . VAL A 1 110 ? -2.064 5.475 -10.373 1.00 98.62 110 VAL A CA 1
ATOM 819 C C . VAL A 1 110 ? -0.883 4.502 -10.428 1.00 98.62 110 VAL A C 1
ATOM 821 O O . VAL A 1 110 ? -0.883 3.586 -11.252 1.00 98.62 110 VAL A O 1
ATOM 824 N N . ALA A 1 111 ? 0.099 4.647 -9.533 1.00 98.75 111 ALA A N 1
ATOM 825 C CA . ALA A 1 111 ? 1.297 3.806 -9.525 1.00 98.75 111 ALA A CA 1
ATOM 826 C C . ALA A 1 111 ? 0.979 2.318 -9.305 1.00 98.75 111 ALA A C 1
ATOM 828 O O . ALA A 1 111 ? 1.525 1.455 -9.996 1.00 98.75 111 ALA A O 1
ATOM 829 N N . PHE A 1 112 ? 0.072 2.009 -8.375 1.00 98.81 112 PHE A N 1
ATOM 830 C CA . PHE A 1 112 ? -0.393 0.641 -8.155 1.00 98.81 112 PHE A CA 1
ATOM 831 C C . PHE A 1 112 ? -1.204 0.108 -9.336 1.00 98.81 112 PHE A C 1
ATOM 833 O O . PHE A 1 112 ? -0.980 -1.030 -9.739 1.00 98.81 112 PHE A O 1
ATOM 840 N N . THR A 1 113 ? -2.102 0.911 -9.913 1.00 98.62 113 THR A N 1
ATOM 841 C CA . THR A 1 113 ? -2.930 0.492 -11.056 1.00 98.62 113 THR A CA 1
ATOM 842 C C . THR A 1 113 ? -2.064 0.104 -12.253 1.00 98.62 113 THR A C 1
ATOM 844 O O . THR A 1 113 ? -2.275 -0.950 -12.853 1.00 98.62 113 THR A O 1
ATOM 847 N N . GLU A 1 114 ? -1.043 0.903 -12.575 1.00 98.56 114 GLU A N 1
ATOM 848 C CA . GLU A 1 114 ? -0.107 0.577 -13.655 1.00 98.56 114 GLU A CA 1
ATOM 849 C C . GLU A 1 114 ? 0.714 -0.689 -13.363 1.00 98.56 114 GLU A C 1
ATOM 851 O O . GLU A 1 114 ? 0.902 -1.516 -14.256 1.00 98.56 114 GLU A O 1
ATOM 856 N N . TYR A 1 115 ? 1.172 -0.881 -12.119 1.00 98.81 115 TYR A N 1
ATOM 857 C CA . TYR A 1 115 ? 1.860 -2.113 -11.724 1.00 98.81 115 TYR A CA 1
ATOM 858 C C . TYR A 1 115 ? 0.945 -3.342 -11.831 1.00 98.81 115 TYR A C 1
ATOM 860 O O . TYR A 1 115 ? 1.341 -4.340 -12.424 1.00 98.81 115 TYR A O 1
ATOM 868 N N . ILE A 1 116 ? -0.281 -3.280 -11.300 1.00 98.50 116 ILE A N 1
ATOM 869 C CA . ILE A 1 116 ? -1.247 -4.393 -11.322 1.00 98.50 116 ILE A CA 1
ATOM 870 C C . ILE A 1 116 ? -1.600 -4.778 -12.765 1.00 98.50 116 ILE A C 1
ATOM 872 O O . ILE A 1 116 ? -1.749 -5.965 -13.070 1.00 98.50 116 ILE A O 1
ATOM 876 N N . ALA A 1 117 ? -1.701 -3.794 -13.663 1.00 98.19 117 ALA A N 1
ATOM 877 C CA . ALA A 1 117 ? -1.925 -4.034 -15.084 1.00 98.19 117 ALA A CA 1
ATOM 878 C C . ALA A 1 117 ? -0.751 -4.777 -15.752 1.00 98.19 117 ALA A C 1
ATOM 880 O O . ALA A 1 117 ? -0.986 -5.619 -16.617 1.00 98.19 117 ALA A O 1
ATOM 881 N N . ALA A 1 118 ? 0.490 -4.488 -15.344 1.00 97.62 118 ALA A N 1
ATOM 882 C CA . ALA A 1 118 ? 1.702 -5.097 -15.895 1.00 97.62 118 ALA A CA 1
ATOM 883 C C . ALA A 1 118 ? 2.108 -6.422 -15.219 1.00 97.62 118 ALA A C 1
ATOM 885 O O . ALA A 1 118 ? 2.822 -7.224 -15.818 1.00 97.62 118 ALA A O 1
ATOM 886 N N . GLU A 1 119 ? 1.684 -6.658 -13.978 1.00 98.12 119 GLU A N 1
ATOM 887 C CA . GLU A 1 119 ? 1.922 -7.913 -13.266 1.00 98.12 119 GLU A CA 1
ATOM 888 C C . GLU A 1 119 ? 1.191 -9.066 -13.973 1.00 98.12 119 GLU A C 1
ATOM 890 O O . GLU A 1 119 ? 0.158 -8.882 -14.620 1.00 98.12 119 GLU A O 1
ATOM 895 N N . THR A 1 120 ? 1.720 -10.279 -13.871 1.00 97.50 120 THR A N 1
ATOM 896 C CA . THR A 1 120 ? 1.137 -11.482 -14.490 1.00 97.50 120 THR A CA 1
ATOM 897 C C . THR A 1 120 ? 0.770 -12.531 -13.452 1.00 97.50 120 THR A C 1
ATOM 899 O O . THR A 1 120 ? -0.180 -13.284 -13.660 1.00 97.50 120 THR A O 1
ATOM 902 N N . ASP A 1 121 ? 1.446 -12.537 -12.304 1.00 97.81 121 ASP A N 1
ATOM 903 C CA . ASP A 1 121 ? 1.152 -13.442 -11.204 1.00 97.81 121 ASP A CA 1
ATOM 904 C C . ASP A 1 121 ? -0.122 -13.007 -10.461 1.00 97.81 121 ASP A C 1
ATOM 906 O O . ASP A 1 121 ? -0.215 -11.905 -9.913 1.00 97.81 121 ASP A O 1
ATOM 910 N N . ALA A 1 122 ? -1.127 -13.886 -10.441 1.00 95.81 122 ALA A N 1
ATOM 911 C CA . ALA A 1 122 ? -2.432 -13.596 -9.850 1.00 95.81 122 ALA A CA 1
ATOM 912 C C . ALA A 1 122 ? -2.354 -13.310 -8.343 1.00 95.81 122 ALA A C 1
ATOM 914 O O . ALA A 1 122 ? -3.072 -12.443 -7.841 1.00 95.81 122 ALA A O 1
ATOM 915 N N . LYS A 1 123 ? -1.459 -13.998 -7.624 1.00 95.75 123 LYS A N 1
ATOM 916 C CA . LYS A 1 123 ? -1.279 -13.778 -6.191 1.00 95.75 123 LYS A CA 1
ATOM 917 C C . LYS A 1 123 ? -0.651 -12.409 -5.949 1.00 95.75 123 LYS A C 1
ATOM 919 O O . LYS A 1 123 ? -1.185 -11.640 -5.159 1.00 95.75 123 LYS A O 1
ATOM 924 N N . LYS A 1 124 ? 0.405 -12.051 -6.685 1.00 97.62 124 LYS A N 1
ATOM 925 C CA . LYS A 1 124 ? 1.031 -10.721 -6.582 1.00 97.62 124 LYS A CA 1
ATOM 926 C C . LYS A 1 124 ? 0.069 -9.591 -6.937 1.00 97.62 124 LYS A C 1
ATOM 928 O O . LYS A 1 124 ? 0.126 -8.542 -6.301 1.00 97.62 124 LYS A O 1
ATOM 933 N N . LYS A 1 125 ? -0.839 -9.794 -7.900 1.00 97.19 125 LYS A N 1
ATOM 934 C CA . LYS A 1 125 ? -1.922 -8.833 -8.179 1.00 97.19 125 LYS A CA 1
ATOM 935 C C . LYS A 1 125 ? -2.840 -8.649 -6.982 1.00 97.19 125 LYS A C 1
ATOM 937 O O . LYS A 1 125 ? -3.108 -7.513 -6.608 1.00 97.19 125 LYS A O 1
ATOM 942 N N . SER A 1 126 ? -3.300 -9.747 -6.385 1.00 96.12 126 SER A N 1
ATOM 943 C CA . SER A 1 126 ? -4.161 -9.700 -5.201 1.00 96.12 126 SER A CA 1
ATOM 944 C C . SER A 1 126 ? -3.453 -9.037 -4.015 1.00 96.12 126 SER A C 1
ATOM 946 O O . SER A 1 126 ? -4.027 -8.161 -3.371 1.00 96.12 126 SER A O 1
ATOM 948 N N . ASP A 1 127 ? -2.192 -9.392 -3.763 1.00 97.31 127 ASP A N 1
ATOM 949 C CA . ASP A 1 127 ? -1.379 -8.802 -2.695 1.00 97.31 127 ASP A CA 1
ATOM 950 C C . ASP A 1 127 ? -1.174 -7.292 -2.932 1.00 97.31 127 ASP A C 1
ATOM 952 O O . ASP A 1 127 ? -1.282 -6.483 -2.012 1.00 97.31 127 ASP A O 1
ATOM 956 N N . ALA A 1 128 ? -0.936 -6.879 -4.182 1.00 98.38 128 ALA A N 1
ATOM 957 C CA . ALA A 1 128 ? -0.807 -5.469 -4.537 1.00 98.38 128 ALA A CA 1
ATOM 958 C C . ALA A 1 128 ? -2.130 -4.701 -4.449 1.00 98.38 128 ALA A C 1
ATOM 960 O O . ALA A 1 128 ? -2.117 -3.532 -4.079 1.00 98.38 128 ALA A O 1
ATOM 961 N N . GLN A 1 129 ? -3.257 -5.341 -4.755 1.00 98.62 129 GLN A N 1
ATOM 962 C CA . GLN A 1 129 ? -4.586 -4.751 -4.617 1.00 98.62 129 GLN A CA 1
ATOM 963 C C . GLN A 1 129 ? -4.925 -4.466 -3.147 1.00 98.62 129 GLN A C 1
ATOM 965 O O . GLN A 1 129 ? -5.461 -3.401 -2.838 1.00 98.62 129 GLN A O 1
ATOM 970 N N . LEU A 1 130 ? -4.567 -5.380 -2.239 1.00 98.69 130 LEU A N 1
ATOM 971 C CA . LEU A 1 130 ? -4.688 -5.158 -0.798 1.00 98.69 130 LEU A CA 1
ATOM 972 C C . LEU A 1 130 ? -3.755 -4.034 -0.327 1.00 98.69 130 LEU A C 1
ATOM 974 O O . LEU A 1 130 ? -4.205 -3.097 0.325 1.00 98.69 130 LEU A O 1
ATOM 978 N N . ALA A 1 131 ? -2.481 -4.072 -0.725 1.00 98.69 131 ALA A N 1
ATOM 979 C CA . ALA A 1 131 ? -1.512 -3.040 -0.356 1.00 98.69 131 ALA A CA 1
ATOM 980 C C . ALA A 1 131 ? -1.862 -1.645 -0.913 1.00 98.69 131 ALA A C 1
ATOM 982 O O . ALA A 1 131 ? -1.508 -0.640 -0.299 1.00 98.69 131 ALA A O 1
ATOM 983 N N . LEU A 1 132 ? -2.557 -1.563 -2.054 1.00 98.81 132 LEU A N 1
ATOM 984 C CA . LEU A 1 132 ? -3.121 -0.312 -2.564 1.00 98.81 132 LEU A CA 1
ATOM 985 C C . LEU A 1 132 ? -4.190 0.230 -1.608 1.00 98.81 132 LEU A C 1
ATOM 987 O O . LEU A 1 132 ? -4.141 1.402 -1.241 1.00 98.81 132 LEU A O 1
ATOM 991 N N . ALA A 1 133 ? -5.139 -0.611 -1.197 1.00 98.75 133 ALA A N 1
ATOM 992 C CA . ALA A 1 133 ? -6.202 -0.203 -0.284 1.00 98.75 133 ALA A CA 1
ATOM 993 C C . ALA A 1 133 ? -5.637 0.291 1.063 1.00 98.75 133 ALA A C 1
ATOM 995 O O . ALA A 1 133 ? -6.046 1.342 1.556 1.00 98.75 133 ALA A O 1
ATOM 996 N N . GLU A 1 134 ? -4.629 -0.402 1.602 1.00 98.62 134 GLU A N 1
ATOM 997 C CA . GLU A 1 134 ? -3.884 0.028 2.794 1.00 98.62 134 GLU A CA 1
ATOM 998 C C . GLU A 1 134 ? -3.172 1.373 2.581 1.00 98.62 134 GLU A C 1
ATOM 1000 O O . GLU A 1 134 ? -3.299 2.273 3.404 1.00 98.62 134 GLU A O 1
ATOM 1005 N N . ALA A 1 135 ? -2.468 1.560 1.460 1.00 98.62 135 ALA A N 1
ATOM 1006 C CA . ALA A 1 135 ? -1.754 2.809 1.189 1.00 98.62 135 ALA A CA 1
ATOM 1007 C C . ALA A 1 135 ? -2.704 4.010 0.998 1.00 98.62 135 ALA A C 1
ATOM 1009 O O . ALA A 1 135 ? -2.379 5.138 1.379 1.00 98.62 135 ALA A O 1
ATOM 1010 N N . LEU A 1 136 ? -3.897 3.782 0.438 1.00 98.75 136 LEU A N 1
ATOM 1011 C CA . LEU A 1 136 ? -4.959 4.791 0.362 1.00 98.75 136 LEU A CA 1
ATOM 1012 C C . LEU A 1 136 ? -5.511 5.128 1.749 1.00 98.75 136 LEU A C 1
ATOM 1014 O O . LEU A 1 136 ? -5.715 6.303 2.052 1.00 98.75 136 LEU A O 1
ATOM 1018 N N . GLN A 1 137 ? -5.687 4.121 2.609 1.00 98.38 137 GLN A N 1
ATOM 1019 C CA . GLN A 1 137 ? -6.074 4.323 4.003 1.00 98.38 137 GLN A CA 1
ATOM 1020 C C . GLN A 1 137 ? -5.006 5.124 4.771 1.00 98.38 137 GLN A C 1
ATOM 1022 O O . GLN A 1 137 ? -5.353 6.092 5.445 1.00 98.38 137 GLN A O 1
ATOM 1027 N N . ASP A 1 138 ? -3.719 4.800 4.611 1.00 97.75 138 ASP A N 1
ATOM 1028 C CA . ASP A 1 138 ? -2.592 5.546 5.201 1.00 97.75 138 ASP A CA 1
ATOM 1029 C C . ASP A 1 138 ? -2.536 7.007 4.708 1.00 97.75 138 ASP A C 1
ATOM 1031 O O . ASP A 1 138 ? -2.122 7.915 5.439 1.00 97.75 138 ASP A O 1
ATOM 1035 N N . SER A 1 139 ? -2.994 7.242 3.473 1.00 97.69 139 SER A N 1
ATOM 1036 C CA . SER A 1 139 ? -3.138 8.570 2.858 1.00 97.69 139 SER A CA 1
ATOM 1037 C C . SER A 1 139 ? -4.413 9.309 3.278 1.00 97.69 139 SER A C 1
ATOM 1039 O O . SER A 1 139 ? -4.599 10.453 2.882 1.00 97.69 139 SER A O 1
ATOM 1041 N N . GLN A 1 140 ? -5.283 8.683 4.080 1.00 96.75 140 GLN A N 1
ATOM 1042 C CA . GLN A 1 140 ? -6.605 9.196 4.471 1.00 96.75 140 GLN A CA 1
ATOM 1043 C C . GLN A 1 140 ? -7.580 9.394 3.296 1.00 96.75 140 GLN A C 1
ATOM 1045 O O . GLN A 1 140 ? -8.610 10.051 3.436 1.00 96.75 140 GLN A O 1
ATOM 1050 N N . GLU A 1 141 ? -7.312 8.764 2.150 1.00 97.69 141 GLU A N 1
ATOM 1051 C CA . GLU A 1 141 ? -8.227 8.691 1.006 1.00 97.69 141 GLU A CA 1
ATOM 1052 C C . GLU A 1 141 ? -9.255 7.575 1.251 1.00 97.69 141 GLU A C 1
ATOM 1054 O O . GLU A 1 141 ? -9.310 6.570 0.539 1.00 97.69 141 GLU A O 1
ATOM 1059 N N . PHE A 1 142 ? -10.033 7.704 2.328 1.00 98.19 142 PHE A N 1
ATOM 1060 C CA . PHE A 1 142 ? -10.840 6.608 2.866 1.00 98.19 142 PHE A CA 1
ATOM 1061 C C . PHE A 1 142 ? -11.896 6.086 1.887 1.00 98.19 142 PHE A C 1
ATOM 1063 O O . PHE A 1 142 ? -12.087 4.875 1.815 1.00 98.19 142 PHE A O 1
ATOM 1070 N N . ASP A 1 143 ? -12.541 6.954 1.100 1.00 97.56 143 ASP A N 1
ATOM 1071 C CA . ASP A 1 143 ? -13.512 6.520 0.085 1.00 97.56 143 ASP A CA 1
ATOM 1072 C C . ASP A 1 143 ? -12.857 5.641 -0.991 1.00 97.56 143 ASP A C 1
ATOM 1074 O O . ASP A 1 143 ? -13.398 4.597 -1.363 1.00 97.56 143 ASP A O 1
ATOM 1078 N N . LEU A 1 144 ? -11.657 6.017 -1.448 1.00 98.19 144 LEU A N 1
ATOM 1079 C CA . LEU A 1 144 ? -10.884 5.212 -2.394 1.00 98.19 144 LEU A CA 1
ATOM 1080 C C . LEU A 1 144 ? -10.415 3.906 -1.740 1.00 98.19 144 LEU A C 1
ATOM 1082 O O . LEU A 1 144 ? -10.524 2.845 -2.349 1.00 98.19 144 LEU A O 1
ATOM 1086 N N . ALA A 1 145 ? -9.945 3.959 -0.491 1.00 98.75 145 ALA A N 1
ATOM 1087 C CA . ALA A 1 145 ? -9.518 2.776 0.250 1.00 98.75 145 ALA A CA 1
ATOM 1088 C C . ALA A 1 145 ? -10.654 1.753 0.397 1.00 98.75 145 ALA A C 1
ATOM 1090 O O . ALA A 1 145 ? -10.446 0.571 0.138 1.00 98.75 145 ALA A O 1
ATOM 1091 N N . ILE A 1 146 ? -11.863 2.203 0.761 1.00 98.62 146 ILE A N 1
ATOM 1092 C CA . ILE A 1 146 ? -13.055 1.348 0.874 1.00 98.62 146 ILE A CA 1
ATOM 1093 C C . ILE A 1 146 ? -13.334 0.656 -0.459 1.00 98.62 146 ILE A C 1
ATOM 1095 O O . ILE A 1 146 ? -13.472 -0.564 -0.481 1.00 98.62 146 ILE A O 1
ATOM 1099 N N . ALA A 1 147 ? -13.347 1.403 -1.567 1.00 98.44 147 ALA A N 1
ATOM 1100 C CA . ALA A 1 147 ? -13.600 0.833 -2.887 1.00 98.44 147 ALA A CA 1
ATOM 1101 C C . ALA A 1 147 ? -12.579 -0.260 -3.256 1.00 98.44 147 ALA A C 1
ATOM 1103 O O . ALA A 1 147 ? -12.949 -1.302 -3.799 1.00 98.44 147 ALA A O 1
ATOM 1104 N N . GLU A 1 148 ? -11.296 -0.059 -2.947 1.00 98.69 148 GLU A N 1
ATOM 1105 C CA . GLU A 1 148 ? -10.260 -1.059 -3.222 1.00 98.69 148 GLU A CA 1
ATOM 1106 C C . GLU A 1 148 ? -10.324 -2.261 -2.258 1.00 98.69 148 GLU A C 1
ATOM 1108 O O . GLU A 1 148 ? -10.155 -3.398 -2.705 1.00 98.69 148 GLU A O 1
ATOM 1113 N N . PHE A 1 149 ? -10.648 -2.066 -0.972 1.00 98.75 149 PHE A N 1
ATOM 1114 C CA . PHE A 1 149 ? -10.899 -3.179 -0.045 1.00 98.75 149 PHE A CA 1
ATOM 1115 C C . PHE A 1 149 ? -12.110 -4.012 -0.473 1.00 98.75 149 PHE A C 1
ATOM 1117 O O . PHE A 1 149 ? -12.055 -5.241 -0.438 1.00 98.75 149 PHE A O 1
ATOM 1124 N N . GLU A 1 150 ? -13.187 -3.380 -0.939 1.00 98.31 150 GLU A N 1
ATOM 1125 C CA . GLU A 1 150 ? -14.370 -4.081 -1.444 1.00 98.31 150 GLU A CA 1
ATOM 1126 C C . GLU A 1 150 ? -14.055 -4.932 -2.680 1.00 98.31 150 GLU A C 1
ATOM 1128 O O . GLU A 1 150 ? -14.571 -6.044 -2.802 1.00 98.31 150 GLU A O 1
ATOM 1133 N N . LYS A 1 151 ? -13.143 -4.489 -3.559 1.00 97.88 151 LYS A N 1
ATOM 1134 C CA . LYS A 1 151 ? -12.647 -5.331 -4.664 1.00 97.88 151 LYS A CA 1
ATOM 1135 C C . LYS A 1 151 ? -11.888 -6.561 -4.165 1.00 97.88 151 LYS A C 1
ATOM 1137 O O . LYS A 1 151 ? -12.041 -7.632 -4.755 1.00 97.88 151 LYS A O 1
ATOM 1142 N N . VAL A 1 152 ? -11.095 -6.434 -3.095 1.00 98.31 152 VAL A N 1
ATOM 1143 C CA . VAL A 1 152 ? -10.430 -7.587 -2.456 1.00 98.31 152 VAL A CA 1
ATOM 1144 C C . VAL A 1 152 ? -11.476 -8.533 -1.867 1.00 98.31 152 VAL A C 1
ATOM 1146 O O . VAL A 1 152 ? -11.431 -9.733 -2.128 1.00 98.31 152 VAL A O 1
ATOM 1149 N N . LEU A 1 153 ? -12.458 -8.003 -1.136 1.00 98.00 153 LEU A N 1
ATOM 1150 C CA . LEU A 1 153 ? -13.510 -8.786 -0.480 1.00 98.00 153 LEU A CA 1
ATOM 1151 C C . LEU A 1 153 ? -14.472 -9.453 -1.470 1.00 98.00 153 LEU A C 1
ATOM 1153 O O . LEU A 1 153 ? -14.993 -10.528 -1.187 1.00 98.00 153 LEU A O 1
ATOM 1157 N N . ALA A 1 154 ? -14.672 -8.880 -2.657 1.00 97.12 154 ALA A N 1
ATOM 1158 C CA . ALA A 1 154 ? -15.432 -9.525 -3.724 1.00 97.12 154 ALA A CA 1
ATOM 1159 C C . ALA A 1 154 ? -14.760 -10.817 -4.226 1.00 97.12 154 ALA A C 1
ATOM 1161 O O . ALA A 1 154 ? -15.450 -11.740 -4.658 1.00 97.12 154 ALA A O 1
ATOM 1162 N N . GLN A 1 155 ? -13.426 -10.890 -4.164 1.00 95.19 155 GLN A N 1
ATOM 1163 C CA . GLN A 1 155 ? -12.649 -12.067 -4.568 1.00 95.19 155 GLN A CA 1
ATOM 1164 C C . GLN A 1 155 ? -12.401 -13.015 -3.393 1.00 95.19 155 GLN A C 1
ATOM 1166 O O . GLN A 1 155 ? -12.496 -14.230 -3.542 1.00 95.19 155 GLN A O 1
ATOM 1171 N N . THR A 1 156 ? -12.099 -12.457 -2.219 1.00 95.94 156 THR A N 1
ATOM 1172 C CA . THR A 1 156 ? -11.811 -13.191 -0.984 1.00 95.94 156 THR A CA 1
ATOM 1173 C C . THR A 1 156 ? -12.641 -12.606 0.164 1.00 95.94 156 THR A C 1
ATOM 1175 O O . THR A 1 156 ? -12.141 -11.771 0.920 1.00 95.94 156 THR A O 1
ATOM 1178 N N . PRO A 1 157 ? -13.906 -13.038 0.330 1.00 96.38 157 PRO A N 1
ATOM 1179 C CA . PRO A 1 157 ? -14.832 -12.448 1.304 1.00 96.38 157 PRO A CA 1
ATOM 1180 C C . PRO A 1 157 ? -14.378 -12.524 2.762 1.00 96.38 157 PRO A C 1
ATOM 1182 O O . PRO A 1 157 ? -14.868 -11.758 3.591 1.00 96.38 157 PRO A O 1
ATOM 1185 N N . ASP A 1 158 ? -13.483 -13.459 3.074 1.00 96.88 158 ASP A N 1
ATOM 1186 C CA . ASP A 1 158 ? -12.975 -13.728 4.421 1.00 96.88 158 ASP A CA 1
ATOM 1187 C C . ASP A 1 158 ? -11.538 -13.207 4.607 1.00 96.88 158 ASP A C 1
ATOM 1189 O O . ASP A 1 158 ? -10.850 -13.596 5.549 1.00 96.88 158 ASP A O 1
ATOM 1193 N N . ASN A 1 159 ? -11.058 -12.329 3.714 1.00 97.88 159 ASN A N 1
ATOM 1194 C CA . ASN A 1 159 ? -9.755 -11.691 3.873 1.00 97.88 159 ASN A CA 1
ATOM 1195 C C . ASN A 1 159 ? -9.769 -10.772 5.106 1.00 97.88 159 ASN A C 1
ATOM 1197 O O . ASN A 1 159 ? -10.361 -9.694 5.089 1.00 97.88 159 ASN A O 1
ATOM 1201 N N . VAL A 1 160 ? -9.110 -11.223 6.174 1.00 97.94 160 VAL A N 1
ATOM 1202 C CA . VAL A 1 160 ? -9.097 -10.575 7.493 1.00 97.94 160 VAL A CA 1
ATOM 1203 C C . VAL A 1 160 ? -8.556 -9.142 7.427 1.00 97.94 160 VAL A C 1
ATOM 1205 O O . VAL A 1 160 ? -9.163 -8.243 8.007 1.00 97.94 160 VAL A O 1
ATOM 1208 N N . GLU A 1 161 ? -7.483 -8.902 6.672 1.00 98.06 161 GLU A N 1
ATOM 1209 C CA . GLU A 1 161 ? -6.886 -7.565 6.534 1.00 98.06 161 GLU A CA 1
ATOM 1210 C C . GLU A 1 161 ? -7.827 -6.604 5.795 1.00 98.06 161 GLU A C 1
ATOM 1212 O O . GLU A 1 161 ? -8.024 -5.469 6.224 1.00 98.06 161 GLU A O 1
ATOM 1217 N N . ALA A 1 162 ? -8.486 -7.069 4.728 1.00 98.50 162 ALA A N 1
ATOM 1218 C CA . ALA A 1 162 ? -9.436 -6.248 3.984 1.00 98.50 162 ALA A CA 1
ATOM 1219 C C . ALA A 1 162 ? -10.707 -5.938 4.791 1.00 98.50 162 ALA A C 1
ATOM 1221 O O . ALA A 1 162 ? -11.238 -4.833 4.690 1.00 98.50 162 ALA A O 1
ATOM 1222 N N . LEU A 1 163 ? -11.183 -6.877 5.620 1.00 98.62 163 LEU A N 1
ATOM 1223 C CA . LEU A 1 163 ? -12.312 -6.641 6.528 1.00 98.62 163 LEU A CA 1
ATOM 1224 C C . LEU A 1 163 ? -11.968 -5.581 7.585 1.00 98.62 163 LEU A C 1
ATOM 1226 O O . LEU A 1 163 ? -12.765 -4.668 7.813 1.00 98.62 163 LEU A O 1
ATOM 1230 N N . ALA A 1 164 ? -10.785 -5.677 8.202 1.00 98.44 164 ALA A N 1
ATOM 1231 C CA . ALA A 1 164 ? -10.307 -4.677 9.154 1.00 98.44 164 ALA A CA 1
ATOM 1232 C C . ALA A 1 164 ? -10.148 -3.308 8.482 1.00 98.44 164 ALA A C 1
ATOM 1234 O O . ALA A 1 164 ? -10.697 -2.315 8.958 1.00 98.44 164 ALA A O 1
ATOM 1235 N N . GLY A 1 165 ? -9.450 -3.267 7.346 1.00 98.38 165 GLY A N 1
ATOM 1236 C CA . GLY A 1 165 ? -9.197 -2.053 6.582 1.00 98.38 165 GLY A CA 1
ATOM 1237 C C . GLY A 1 165 ? -10.481 -1.345 6.149 1.00 98.38 165 GLY A C 1
ATOM 1238 O O . GLY A 1 165 ? -10.653 -0.161 6.437 1.00 98.38 165 GLY A O 1
ATOM 1239 N N . ALA A 1 166 ? -11.429 -2.067 5.541 1.00 98.62 166 ALA A N 1
ATOM 1240 C CA . ALA A 1 166 ? -12.726 -1.508 5.157 1.00 98.62 166 ALA A CA 1
ATOM 1241 C C . ALA A 1 166 ? -13.495 -0.977 6.373 1.00 98.62 166 ALA A C 1
ATOM 1243 O O . ALA A 1 166 ? -13.975 0.157 6.351 1.00 98.62 166 ALA A O 1
ATOM 1244 N N . GLY A 1 167 ? -13.571 -1.770 7.447 1.00 98.44 167 GLY A N 1
ATOM 1245 C CA . GLY A 1 167 ? -14.250 -1.392 8.682 1.00 98.44 167 GLY A CA 1
ATOM 1246 C C . GLY A 1 167 ? -13.700 -0.099 9.283 1.00 98.44 167 GLY A C 1
ATOM 1247 O O . GLY A 1 167 ? -14.462 0.831 9.534 1.00 98.44 167 GLY A O 1
ATOM 1248 N N . LEU A 1 168 ? -12.378 0.000 9.442 1.00 98.44 168 LEU A N 1
ATOM 1249 C CA . LEU A 1 168 ? -11.713 1.185 9.992 1.00 98.44 168 LEU A CA 1
ATOM 1250 C C . LEU A 1 168 ? -11.864 2.417 9.085 1.00 98.44 168 LEU A C 1
ATOM 1252 O O . LEU A 1 168 ? -12.131 3.515 9.575 1.00 98.44 168 LEU A O 1
ATOM 1256 N N . SER A 1 169 ? -11.756 2.263 7.762 1.00 98.62 169 SER A N 1
ATOM 1257 C CA . SER A 1 169 ? -11.993 3.372 6.822 1.00 98.62 169 SER A CA 1
ATOM 1258 C C . SER A 1 169 ? -13.440 3.874 6.871 1.00 98.62 169 SER A C 1
ATOM 1260 O O . SER A 1 169 ? -13.676 5.081 6.830 1.00 98.62 169 SER A O 1
ATOM 1262 N N . LEU A 1 170 ? -14.414 2.969 7.013 1.00 98.69 170 LEU A N 1
ATOM 1263 C CA . LEU A 1 170 ? -15.831 3.318 7.141 1.00 98.69 170 LEU A CA 1
ATOM 1264 C C . LEU A 1 170 ? -16.145 4.035 8.454 1.00 98.69 170 LEU A C 1
ATOM 1266 O O . LEU A 1 170 ? -16.974 4.941 8.447 1.00 98.69 170 LEU A O 1
ATOM 1270 N N . VAL A 1 171 ? -15.481 3.677 9.558 1.00 98.25 171 VAL A N 1
ATOM 1271 C CA . VAL A 1 171 ? -15.583 4.442 10.811 1.00 98.25 171 VAL A CA 1
ATOM 1272 C C . VAL A 1 171 ? -15.097 5.870 10.604 1.00 98.25 171 VAL A C 1
ATOM 1274 O O . VAL A 1 171 ? -15.816 6.804 10.951 1.00 98.25 171 VAL A O 1
ATOM 1277 N N . ASN A 1 172 ? -13.920 6.046 9.994 1.00 97.88 172 ASN A N 1
ATOM 1278 C CA . ASN A 1 172 ? -13.369 7.375 9.729 1.00 97.88 172 ASN A CA 1
ATOM 1279 C C . ASN A 1 172 ? -14.327 8.226 8.886 1.00 97.88 172 ASN A C 1
ATOM 1281 O O . ASN A 1 172 ? -14.688 9.323 9.299 1.00 97.88 172 ASN A O 1
ATOM 1285 N N . ILE A 1 173 ? -14.808 7.707 7.752 1.00 97.25 173 ILE A N 1
ATOM 1286 C CA . ILE A 1 173 ? -15.774 8.426 6.906 1.00 97.25 173 ILE A CA 1
ATOM 1287 C C . ILE A 1 173 ? -17.102 8.673 7.625 1.00 97.25 173 ILE A C 1
ATOM 1289 O O . ILE A 1 173 ? -17.677 9.750 7.483 1.00 97.25 173 ILE A O 1
ATOM 1293 N N . GLY A 1 174 ? -17.578 7.712 8.419 1.00 97.19 174 GLY A N 1
ATOM 1294 C CA . GLY A 1 174 ? -18.783 7.873 9.225 1.00 97.19 174 GLY A CA 1
ATOM 1295 C C . GLY A 1 174 ? -18.675 9.055 10.186 1.00 97.19 174 GLY A C 1
ATOM 1296 O O . GLY A 1 174 ? -19.599 9.857 10.255 1.00 97.19 174 GLY A O 1
ATOM 1297 N N . TYR A 1 175 ? -17.535 9.228 10.862 1.00 96.31 175 TYR A N 1
ATOM 1298 C CA . TYR A 1 175 ? -17.311 10.383 11.737 1.00 96.31 175 TYR A CA 1
ATOM 1299 C C . TYR A 1 175 ? -17.086 11.681 10.955 1.00 96.31 175 TYR A C 1
ATOM 1301 O O . TYR A 1 175 ? -17.672 12.700 11.313 1.00 96.31 175 TYR A O 1
ATOM 1309 N N . ILE A 1 176 ? -16.301 11.653 9.871 1.00 96.69 176 ILE A N 1
ATOM 1310 C CA . ILE A 1 176 ? -16.030 12.834 9.029 1.00 96.69 176 ILE A CA 1
ATOM 1311 C C . ILE A 1 176 ? -17.332 13.413 8.461 1.00 96.69 176 ILE A C 1
ATOM 1313 O O . ILE A 1 176 ? -17.538 14.624 8.500 1.00 96.69 176 ILE A O 1
ATOM 1317 N N . ASN A 1 177 ? -18.225 12.551 7.971 1.00 96.38 177 ASN A N 1
ATOM 1318 C CA . ASN A 1 177 ? -19.457 12.960 7.296 1.00 96.38 177 ASN A CA 1
ATOM 1319 C C . ASN A 1 177 ? -20.703 12.882 8.190 1.00 96.38 177 ASN A C 1
ATOM 1321 O O . ASN A 1 177 ? -21.801 13.170 7.720 1.00 96.38 177 ASN A O 1
ATOM 1325 N N . SER A 1 178 ? -20.560 12.482 9.460 1.00 94.88 178 SER A N 1
ATOM 1326 C CA . SER A 1 178 ? -21.690 12.159 10.349 1.00 94.88 178 SER A CA 1
ATOM 1327 C C . SER A 1 178 ? -22.689 11.175 9.706 1.00 94.88 178 SER A C 1
ATOM 1329 O O . SER A 1 178 ? -23.906 11.331 9.811 1.00 94.88 178 SER A O 1
ATOM 1331 N N . ASP A 1 179 ? -22.172 10.157 9.011 1.00 96.69 179 ASP A N 1
ATOM 1332 C CA . ASP A 1 179 ? -22.954 9.212 8.211 1.00 96.69 179 ASP A CA 1
ATOM 1333 C C . ASP A 1 179 ? -23.197 7.894 8.965 1.00 96.69 179 ASP A C 1
ATOM 1335 O O . ASP A 1 179 ? -22.352 6.993 9.041 1.00 96.69 179 ASP A O 1
ATOM 1339 N N . LYS A 1 180 ? -24.422 7.748 9.478 1.00 95.75 180 LYS A N 1
ATOM 1340 C CA . LYS A 1 180 ? -24.854 6.552 10.210 1.00 95.75 180 LYS A CA 1
ATOM 1341 C C . LYS A 1 180 ? -24.897 5.286 9.349 1.00 95.75 180 LYS A C 1
ATOM 1343 O O . LYS A 1 180 ? -24.711 4.188 9.880 1.00 95.75 180 LYS A O 1
ATOM 1348 N N . ALA A 1 181 ? -25.104 5.398 8.037 1.00 96.62 181 ALA A N 1
ATOM 1349 C CA . ALA A 1 181 ? -25.060 4.239 7.148 1.00 96.62 181 ALA A CA 1
ATOM 1350 C C . ALA A 1 181 ? -23.633 3.682 7.047 1.00 96.62 181 ALA A C 1
ATOM 1352 O O . ALA A 1 181 ? -23.444 2.463 7.026 1.00 96.62 181 ALA A O 1
ATOM 1353 N N . LYS A 1 182 ? -22.623 4.559 7.064 1.00 97.81 182 LYS A N 1
ATOM 1354 C CA . LYS A 1 182 ? -21.208 4.162 7.078 1.00 97.81 182 LYS A CA 1
ATOM 1355 C C . LYS A 1 182 ? -20.829 3.496 8.395 1.00 97.81 182 LYS A C 1
ATOM 1357 O O . LYS A 1 182 ? -20.196 2.445 8.362 1.00 97.81 182 LYS A O 1
ATOM 1362 N N . PHE A 1 183 ? -21.325 3.992 9.531 1.00 98.00 183 PHE A N 1
ATOM 1363 C CA . PHE A 1 183 ? -21.180 3.287 10.812 1.00 98.00 183 PHE A CA 1
ATOM 1364 C C . PHE A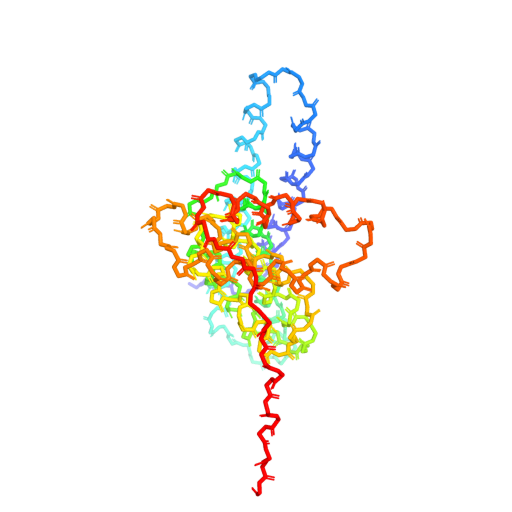 1 183 ? -21.809 1.894 10.798 1.00 98.00 183 PHE A C 1
ATOM 1366 O O . PHE A 1 183 ? -21.213 0.945 11.305 1.00 98.00 183 PHE A O 1
ATOM 1373 N N . GLN A 1 184 ? -22.987 1.736 10.189 1.00 98.06 184 GLN A N 1
ATOM 1374 C CA . GLN A 1 184 ? -23.622 0.422 10.091 1.00 98.06 184 GLN A CA 1
ATOM 1375 C C . GLN A 1 184 ? -22.794 -0.559 9.254 1.00 98.06 184 GLN A C 1
ATOM 1377 O O . GLN A 1 184 ? -22.638 -1.718 9.644 1.00 98.06 184 GLN A O 1
ATOM 1382 N N . GLN A 1 185 ? -22.236 -0.108 8.128 1.00 97.69 185 GLN A N 1
ATOM 1383 C CA . GLN A 1 185 ? -21.333 -0.927 7.316 1.00 97.69 185 GLN A CA 1
ATOM 1384 C C . GLN A 1 185 ? -20.045 -1.261 8.079 1.00 97.69 185 GLN A C 1
ATOM 1386 O O . GLN A 1 185 ? -19.626 -2.418 8.082 1.00 97.69 185 GLN A O 1
ATOM 1391 N N . ALA A 1 186 ? -19.463 -0.281 8.779 1.00 98.12 186 ALA A N 1
ATOM 1392 C CA . ALA A 1 186 ? -18.279 -0.476 9.607 1.00 98.12 186 ALA A CA 1
ATOM 1393 C C . ALA A 1 186 ? -18.499 -1.557 10.669 1.00 98.12 186 ALA A C 1
ATOM 1395 O O . ALA A 1 186 ? -17.718 -2.501 10.749 1.00 98.12 186 ALA A O 1
ATOM 1396 N N . ALA A 1 187 ? -19.593 -1.470 11.434 1.00 98.19 187 ALA A N 1
ATOM 1397 C CA . ALA A 1 187 ? -19.932 -2.451 12.463 1.00 98.19 187 ALA A CA 1
ATOM 1398 C C . ALA A 1 187 ? -20.060 -3.872 11.887 1.00 98.19 187 ALA A C 1
ATOM 1400 O O . ALA A 1 187 ? -19.601 -4.832 12.502 1.00 98.19 187 ALA A O 1
ATOM 1401 N N . ASN A 1 188 ? -20.627 -4.014 10.685 1.00 97.81 188 ASN A N 1
ATOM 1402 C CA . ASN A 1 188 ? -20.766 -5.312 10.022 1.00 97.81 188 ASN A CA 1
ATOM 1403 C C . ASN A 1 188 ? -19.406 -5.888 9.588 1.00 97.81 188 ASN A C 1
ATOM 1405 O O . ASN A 1 188 ? -19.132 -7.063 9.841 1.00 97.81 188 ASN A O 1
ATOM 1409 N N . TYR A 1 189 ? -18.545 -5.076 8.962 1.00 98.19 189 TYR A N 1
ATOM 1410 C CA . TYR A 1 189 ? -17.205 -5.513 8.557 1.00 98.19 189 TYR A CA 1
ATOM 1411 C C . TYR A 1 189 ? -16.317 -5.834 9.760 1.00 98.19 189 TYR A C 1
ATOM 1413 O O . TYR A 1 189 ? -15.683 -6.889 9.779 1.00 98.19 189 TYR A O 1
ATOM 1421 N N . LEU A 1 190 ? -16.319 -4.977 10.784 1.00 98.38 190 LEU A N 1
ATOM 1422 C CA . LEU A 1 190 ? -15.525 -5.169 11.996 1.00 98.38 190 LEU A CA 1
ATOM 1423 C C . LEU A 1 190 ? -15.982 -6.386 12.799 1.00 98.38 190 LEU A C 1
ATOM 1425 O O . LEU A 1 190 ? -15.134 -7.093 13.334 1.00 98.38 190 LEU A O 1
ATOM 1429 N N . GLN A 1 191 ? -17.287 -6.677 12.849 1.00 97.88 191 GLN A N 1
ATOM 1430 C CA . GLN A 1 191 ? -17.770 -7.898 13.494 1.00 97.88 191 GLN A CA 1
ATOM 1431 C C . GLN A 1 191 ? -17.275 -9.139 12.752 1.00 97.88 191 GLN A C 1
ATOM 1433 O O . GLN A 1 191 ? -16.732 -10.047 13.373 1.00 97.88 191 GLN A O 1
ATOM 1438 N N . LYS A 1 192 ? -17.389 -9.160 11.418 1.00 97.88 192 LYS A N 1
ATOM 1439 C CA . LYS A 1 192 ? -16.891 -10.286 10.621 1.00 97.88 192 LYS A CA 1
ATOM 1440 C C . LYS A 1 192 ? -15.375 -10.457 10.764 1.00 97.88 192 LYS A C 1
ATOM 1442 O O . LYS A 1 192 ? -14.894 -11.579 10.886 1.00 97.88 192 LYS A O 1
ATOM 1447 N N . PHE A 1 193 ? -14.629 -9.353 10.772 1.00 98.31 193 PHE A N 1
ATOM 1448 C CA . PHE A 1 193 ? -13.202 -9.353 11.078 1.00 98.31 193 PHE A CA 1
ATOM 1449 C C . PHE A 1 193 ? -12.932 -9.954 12.464 1.00 98.31 193 PHE A C 1
ATOM 1451 O O . PHE A 1 193 ? -12.123 -10.869 12.572 1.00 98.31 193 PHE A O 1
ATOM 1458 N N . TYR A 1 194 ? -13.622 -9.486 13.506 1.00 97.62 194 TYR A N 1
ATOM 1459 C CA . TYR A 1 194 ? -13.445 -9.959 14.879 1.00 97.62 194 TYR A CA 1
ATOM 1460 C C . TYR A 1 194 ? -13.699 -11.467 15.010 1.00 97.62 194 TYR A C 1
ATOM 1462 O O . TYR A 1 194 ? -12.940 -12.165 15.684 1.00 97.62 194 TYR A O 1
ATOM 1470 N N . ASP A 1 195 ? -14.721 -11.975 14.321 1.00 96.56 195 ASP A N 1
ATOM 1471 C CA . ASP A 1 195 ? -15.084 -13.393 14.337 1.00 96.56 195 ASP A CA 1
ATOM 1472 C C . ASP A 1 195 ? -14.025 -14.282 13.652 1.00 96.56 195 ASP A C 1
ATOM 1474 O O . ASP A 1 195 ? -13.824 -15.424 14.064 1.00 96.56 195 ASP A O 1
ATOM 1478 N N . LEU A 1 196 ? -13.341 -13.774 12.617 1.00 97.25 196 LEU A N 1
ATOM 1479 C CA . LEU A 1 196 ? -12.375 -14.533 11.806 1.00 97.25 196 LEU A CA 1
ATOM 1480 C C . LEU A 1 196 ? -10.911 -14.342 12.227 1.00 97.25 196 LEU A C 1
ATOM 1482 O O . LEU A 1 196 ? -10.080 -15.219 11.988 1.00 97.25 196 LEU A O 1
ATOM 1486 N N . ALA A 1 197 ? -10.566 -13.193 12.806 1.00 97.25 197 ALA A N 1
ATOM 1487 C CA . ALA A 1 197 ? -9.187 -12.847 13.119 1.00 97.25 197 ALA A CA 1
ATOM 1488 C C . ALA A 1 197 ? -8.622 -13.739 14.240 1.00 97.25 197 ALA A C 1
ATOM 1490 O O . ALA A 1 197 ? -9.323 -14.013 15.220 1.00 97.25 197 ALA A O 1
ATOM 1491 N N . PRO A 1 198 ? -7.344 -14.153 14.176 1.00 96.62 198 PRO A N 1
ATOM 1492 C CA . PRO A 1 198 ? -6.707 -14.845 15.292 1.00 96.62 198 PRO A CA 1
ATOM 1493 C C . PRO A 1 198 ? -6.597 -13.919 16.512 1.00 96.62 198 PRO A C 1
ATOM 1495 O O . PRO A 1 198 ? -6.481 -12.704 16.366 1.00 96.62 198 PRO A O 1
ATOM 1498 N N . GLU A 1 199 ? -6.571 -14.484 17.724 1.00 95.00 199 GLU A N 1
ATOM 1499 C CA . GLU A 1 199 ? -6.428 -13.707 18.974 1.00 95.00 199 GLU A CA 1
ATOM 1500 C C . GLU A 1 199 ? -5.173 -12.821 18.997 1.00 95.00 199 GLU A C 1
ATOM 1502 O O . GLU A 1 199 ? -5.158 -11.757 19.606 1.00 95.00 199 GLU A O 1
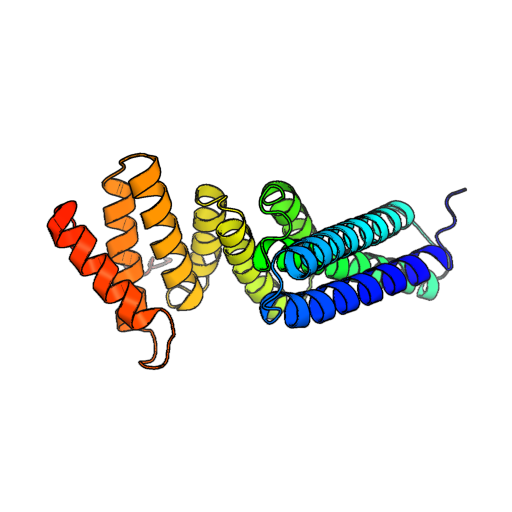ATOM 1507 N N . THR A 1 200 ? -4.122 -13.226 18.282 1.00 95.69 200 THR A N 1
ATOM 1508 C CA . THR A 1 200 ? -2.864 -12.479 18.168 1.00 95.69 200 THR A CA 1
ATOM 1509 C C . THR A 1 200 ? -2.929 -11.311 17.183 1.00 95.69 200 THR A C 1
ATOM 1511 O O . THR A 1 200 ? -1.936 -10.602 17.012 1.00 95.69 200 THR A O 1
ATOM 1514 N N . HIS A 1 201 ? -4.048 -11.113 16.482 1.00 96.62 201 HIS A N 1
ATOM 1515 C CA . HIS A 1 201 ? -4.165 -10.053 15.492 1.00 96.62 201 HIS A CA 1
ATOM 1516 C C . HIS A 1 201 ? -4.227 -8.676 16.164 1.00 96.62 201 HIS A C 1
ATOM 1518 O O . HIS A 1 201 ? -5.114 -8.404 16.973 1.00 96.62 201 HIS A O 1
ATOM 1524 N N . LYS A 1 202 ? -3.328 -7.766 15.764 1.00 95.25 202 LYS A N 1
ATOM 1525 C CA . LYS A 1 202 ? -3.139 -6.440 16.388 1.00 95.25 202 LYS A CA 1
ATOM 1526 C C . LYS A 1 202 ? -4.423 -5.612 16.537 1.00 95.25 202 LYS A C 1
ATOM 1528 O O . LYS A 1 202 ? -4.584 -4.929 17.538 1.00 95.25 202 LYS A O 1
ATOM 1533 N N . TYR A 1 203 ? -5.343 -5.705 15.574 1.00 95.25 203 TYR A N 1
ATOM 1534 C CA . TYR A 1 203 ? -6.591 -4.930 15.566 1.00 95.25 203 TYR A CA 1
ATOM 1535 C C . TYR A 1 203 ? -7.789 -5.630 16.222 1.00 95.25 203 TYR A C 1
ATOM 1537 O O . TYR A 1 203 ? -8.867 -5.047 16.272 1.00 95.25 203 TYR A O 1
ATOM 1545 N N . LYS A 1 204 ? -7.662 -6.869 16.725 1.00 96.56 204 LYS A N 1
ATOM 1546 C CA . LYS A 1 204 ? -8.832 -7.635 17.197 1.00 96.56 204 LYS A CA 1
ATOM 1547 C C . LYS A 1 204 ? -9.527 -6.974 18.392 1.00 96.56 204 LYS A C 1
ATOM 1549 O O . LYS A 1 204 ? -10.741 -6.781 18.377 1.00 96.56 204 LYS A O 1
ATOM 1554 N N . ASN A 1 205 ? -8.752 -6.573 19.398 1.00 96.12 205 ASN A N 1
ATOM 1555 C CA . ASN A 1 205 ? -9.286 -5.889 20.579 1.00 96.12 205 ASN A CA 1
ATOM 1556 C C . ASN A 1 205 ? -9.822 -4.492 20.244 1.00 96.12 205 ASN A C 1
ATOM 1558 O O . ASN A 1 205 ? -10.859 -4.091 20.766 1.00 96.12 205 ASN A O 1
ATOM 1562 N N . GLU A 1 206 ? -9.147 -3.780 19.341 1.00 96.12 206 GLU A N 1
ATOM 1563 C CA . GLU A 1 206 ? -9.580 -2.463 18.873 1.00 96.12 206 GLU A CA 1
ATOM 1564 C C . GLU A 1 206 ? -10.926 -2.544 18.143 1.00 96.12 206 GLU A C 1
ATOM 1566 O O . GLU A 1 206 ? -11.838 -1.787 18.463 1.00 96.12 206 GLU A O 1
ATOM 1571 N N . ALA A 1 207 ? -11.104 -3.514 17.240 1.00 97.56 207 ALA A N 1
ATOM 1572 C CA . ALA A 1 207 ? -12.369 -3.714 16.539 1.00 97.56 207 ALA A CA 1
ATOM 1573 C C . ALA A 1 207 ? -13.531 -3.973 17.505 1.00 97.56 207 ALA A C 1
ATOM 1575 O O . ALA A 1 207 ? -14.606 -3.405 17.328 1.00 97.56 207 ALA A O 1
ATOM 1576 N N . LYS A 1 208 ? -13.311 -4.773 18.559 1.00 97.19 208 LYS A N 1
ATOM 1577 C CA . LYS A 1 208 ? -14.315 -4.986 19.610 1.00 97.19 208 LYS A CA 1
ATOM 1578 C C . LYS A 1 208 ? -14.696 -3.673 20.298 1.00 97.19 208 LYS A C 1
ATOM 1580 O O . LYS A 1 208 ? -15.883 -3.379 20.415 1.00 97.19 208 LYS A O 1
ATOM 1585 N N . GLY A 1 209 ? -13.703 -2.882 20.708 1.00 98.00 209 GLY A N 1
ATOM 1586 C CA . GLY A 1 209 ? -13.935 -1.580 21.336 1.00 98.00 209 GLY A CA 1
ATOM 1587 C C . GLY A 1 209 ? -14.716 -0.629 20.427 1.00 98.00 209 GLY A C 1
ATOM 1588 O O . GLY A 1 209 ? -15.704 -0.044 20.853 1.00 98.00 209 GLY A O 1
ATOM 1589 N N . ILE A 1 210 ? -14.348 -0.550 19.146 1.00 98.00 210 ILE A N 1
ATOM 1590 C CA . ILE A 1 210 ? -15.052 0.274 18.156 1.00 98.00 210 ILE A CA 1
ATOM 1591 C C . ILE A 1 210 ? -16.510 -0.171 17.991 1.00 98.00 210 ILE A C 1
ATOM 1593 O O . ILE A 1 210 ? -17.404 0.671 17.954 1.00 98.00 210 ILE A O 1
ATOM 1597 N N . ILE A 1 211 ? -16.783 -1.477 17.918 1.00 98.06 211 ILE A N 1
ATOM 1598 C CA . ILE A 1 211 ? -18.157 -1.999 17.828 1.00 98.06 211 ILE A CA 1
ATOM 1599 C C . ILE A 1 211 ? -18.983 -1.575 19.053 1.00 98.06 211 ILE A C 1
ATOM 1601 O O . ILE A 1 211 ? -20.135 -1.161 18.906 1.00 98.06 211 ILE A O 1
ATOM 1605 N N . GLU A 1 212 ? -18.404 -1.650 20.254 1.00 98.00 212 GLU A N 1
ATOM 1606 C CA . GLU A 1 212 ? -19.052 -1.200 21.491 1.00 98.00 212 GLU A CA 1
ATOM 1607 C C . GLU A 1 212 ? -19.315 0.315 21.476 1.00 98.00 212 GLU A C 1
ATOM 1609 O O . GLU A 1 212 ? -20.425 0.746 21.799 1.00 98.00 212 GLU A O 1
ATOM 1614 N N . THR A 1 213 ? -18.352 1.121 21.021 1.00 97.75 213 THR A N 1
ATOM 1615 C CA . THR A 1 213 ? -18.509 2.573 20.845 1.00 97.75 213 THR A CA 1
ATOM 1616 C C . THR A 1 213 ? -19.634 2.908 19.868 1.00 97.75 213 THR A C 1
ATOM 1618 O O . THR A 1 213 ? -20.527 3.682 20.209 1.00 97.75 213 THR A O 1
ATOM 1621 N N . LEU A 1 214 ? -19.669 2.288 18.683 1.00 97.62 214 LEU A N 1
ATOM 1622 C CA . LEU A 1 214 ? -20.733 2.519 17.696 1.00 97.62 214 LEU A CA 1
ATOM 1623 C C . LEU A 1 214 ? -22.117 2.145 18.248 1.00 97.62 214 LEU A C 1
ATOM 1625 O O . LEU A 1 214 ? -23.105 2.840 17.990 1.00 97.62 214 LEU A O 1
ATOM 1629 N N . LYS A 1 215 ? -22.201 1.087 19.058 1.00 97.19 215 LYS A N 1
ATOM 1630 C CA . LYS A 1 215 ? -23.449 0.701 19.722 1.00 97.19 215 LYS A CA 1
ATOM 1631 C C . LYS A 1 215 ? -23.908 1.757 20.721 1.00 97.19 215 LYS A C 1
ATOM 1633 O O . LYS A 1 215 ? -25.085 2.111 20.712 1.00 97.19 215 LYS A O 1
ATOM 1638 N N . ASN A 1 216 ? -23.002 2.252 21.554 1.00 97.00 216 ASN A N 1
ATOM 1639 C CA . ASN A 1 216 ? -23.340 3.163 22.644 1.00 97.00 216 ASN A CA 1
ATOM 1640 C C . ASN A 1 216 ? -23.591 4.595 22.154 1.00 97.00 216 ASN A C 1
ATOM 1642 O O . ASN A 1 216 ? -24.563 5.220 22.565 1.00 97.00 216 ASN A O 1
ATOM 1646 N N . GLU A 1 217 ? -22.745 5.103 21.260 1.00 95.38 217 GLU A N 1
ATOM 1647 C CA . GLU A 1 217 ? -22.789 6.500 20.814 1.00 95.38 217 GLU A CA 1
ATOM 1648 C C . GLU A 1 217 ? -23.680 6.700 19.589 1.00 95.38 217 GLU A C 1
ATOM 1650 O O . GLU A 1 217 ? -24.381 7.702 19.486 1.00 95.38 217 GLU A O 1
ATOM 1655 N N . GLN A 1 218 ? -23.675 5.745 18.654 1.00 96.12 218 GLN A N 1
ATOM 1656 C CA . GLN A 1 218 ? -24.383 5.877 17.376 1.00 96.12 218 GLN A CA 1
ATOM 1657 C C . GLN A 1 218 ? -25.678 5.058 17.331 1.00 96.12 218 GLN A C 1
ATOM 1659 O O . GLN A 1 218 ? -26.444 5.157 16.366 1.00 96.12 218 GLN A O 1
ATOM 1664 N N . SER A 1 219 ? -25.968 4.262 18.370 1.00 96.19 219 SER A N 1
ATOM 1665 C CA . SER A 1 219 ? -27.062 3.278 18.365 1.00 96.19 219 SER A CA 1
ATOM 1666 C C . SER A 1 219 ? -26.978 2.338 17.154 1.00 96.19 219 SER A C 1
ATOM 1668 O O . SER A 1 219 ? -27.987 2.053 16.505 1.00 96.19 219 SER A O 1
ATOM 1670 N N . VAL A 1 220 ? -25.759 1.911 16.806 1.00 96.69 220 VAL A N 1
ATOM 1671 C CA . VAL A 1 220 ? -25.463 1.011 15.684 1.00 96.69 220 VAL A CA 1
ATOM 1672 C C . VAL A 1 220 ? -24.903 -0.299 16.224 1.00 96.69 220 VAL A C 1
ATOM 1674 O O . VAL A 1 220 ? -23.828 -0.327 16.810 1.00 96.69 220 VAL A O 1
ATOM 1677 N N . ALA A 1 221 ? -25.611 -1.403 15.996 1.00 94.88 221 ALA A N 1
ATOM 1678 C CA . ALA A 1 221 ? -25.128 -2.742 16.322 1.00 94.88 221 ALA A CA 1
ATOM 1679 C C . ALA A 1 221 ? -24.819 -3.527 15.036 1.00 94.88 221 ALA A C 1
ATOM 1681 O O . ALA A 1 221 ? -25.497 -3.312 14.024 1.00 94.88 221 ALA A O 1
ATOM 1682 N N . PRO A 1 222 ? -23.846 -4.458 15.054 1.00 94.81 222 PRO A N 1
ATOM 1683 C CA . PRO A 1 222 ? -23.598 -5.338 13.922 1.00 94.81 222 PRO A CA 1
ATOM 1684 C C . PRO A 1 222 ? -24.857 -6.115 13.544 1.00 94.81 222 PRO A C 1
ATOM 1686 O O . PRO A 1 222 ? -25.521 -6.729 14.383 1.00 94.81 222 PRO A O 1
ATOM 1689 N N . GLN A 1 223 ? -25.178 -6.100 12.260 1.00 91.94 223 GLN A N 1
ATOM 1690 C CA . GLN A 1 223 ? -26.269 -6.868 11.692 1.00 91.94 223 GLN A CA 1
ATOM 1691 C C . GLN A 1 223 ? -25.699 -8.157 11.113 1.00 91.94 223 GLN A C 1
ATOM 1693 O O . GLN A 1 223 ? -24.693 -8.146 10.402 1.00 91.94 223 GLN A O 1
ATOM 1698 N N . LYS A 1 224 ? -26.361 -9.285 11.385 1.00 69.31 224 LYS A N 1
ATOM 1699 C CA . LYS A 1 224 ? -26.029 -10.535 10.702 1.00 69.31 224 LYS A CA 1
ATOM 1700 C C . LYS A 1 224 ? -26.286 -10.331 9.213 1.00 69.31 224 LYS A C 1
ATOM 1702 O O . LYS A 1 224 ? -27.436 -10.186 8.802 1.00 69.31 224 LYS A O 1
ATOM 1707 N N . THR A 1 225 ? -25.235 -10.341 8.402 1.00 55.91 225 THR A N 1
ATOM 1708 C CA . THR A 1 225 ? -25.404 -10.462 6.959 1.00 55.91 225 THR A CA 1
ATOM 1709 C C . THR A 1 225 ? -25.992 -11.846 6.702 1.00 55.91 225 THR A C 1
ATOM 1711 O O . THR A 1 225 ? -25.389 -12.873 7.024 1.00 55.91 225 THR A O 1
ATOM 1714 N N . ALA A 1 226 ? -27.229 -11.896 6.200 1.00 44.97 226 ALA A N 1
ATOM 1715 C CA . ALA A 1 226 ? -27.794 -13.141 5.700 1.00 44.97 226 ALA A CA 1
ATOM 1716 C C . ALA A 1 226 ? -26.788 -13.720 4.699 1.00 44.97 226 ALA A C 1
ATOM 1718 O O . ALA A 1 226 ? -26.306 -12.985 3.833 1.00 44.97 226 ALA A O 1
ATOM 1719 N N . LYS A 1 227 ? -26.421 -15.002 4.856 1.00 43.34 227 LYS A N 1
ATOM 1720 C CA . LYS A 1 227 ? -25.516 -15.693 3.928 1.00 43.34 227 LYS A CA 1
ATOM 1721 C C . LYS A 1 227 ? -25.952 -15.337 2.513 1.00 43.34 227 LYS A C 1
ATOM 1723 O O . LYS A 1 227 ? -27.096 -15.620 2.160 1.00 43.34 227 LYS A O 1
ATOM 1728 N N . SER A 1 228 ? -25.061 -14.696 1.752 1.00 40.72 228 SER A N 1
ATOM 1729 C CA . SER A 1 228 ? -25.235 -14.464 0.321 1.00 40.72 228 SER A CA 1
ATOM 1730 C C . SER A 1 228 ? -25.776 -15.757 -0.275 1.00 40.72 228 SER A C 1
ATOM 1732 O O . SER A 1 228 ? -25.097 -16.788 -0.243 1.00 40.72 228 SER A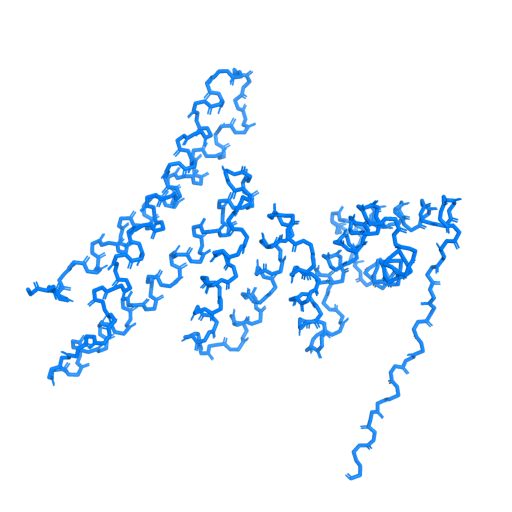 O 1
ATOM 1734 N N . ALA A 1 229 ? -27.046 -15.736 -0.685 1.00 37.16 229 ALA A N 1
ATOM 1735 C CA . ALA A 1 229 ? -27.661 -16.855 -1.362 1.00 37.16 229 ALA A CA 1
ATOM 1736 C C . ALA A 1 229 ? -26.827 -17.053 -2.620 1.00 37.16 229 ALA A C 1
ATOM 1738 O O . ALA A 1 229 ? -26.888 -16.235 -3.539 1.00 37.16 229 ALA A O 1
ATOM 1739 N N . ALA A 1 230 ? -25.974 -18.080 -2.595 1.00 41.94 230 ALA A N 1
ATOM 1740 C CA . ALA A 1 230 ? -25.125 -18.445 -3.706 1.00 41.94 230 ALA A CA 1
ATOM 1741 C C . ALA A 1 230 ? -25.996 -18.418 -4.957 1.00 41.94 230 ALA A C 1
ATOM 1743 O O . ALA A 1 230 ? -26.987 -19.144 -5.057 1.00 41.94 230 ALA A O 1
ATOM 1744 N N . ARG A 1 231 ? -25.662 -17.488 -5.852 1.00 46.03 231 ARG A N 1
ATOM 1745 C CA . ARG A 1 231 ? -26.319 -17.272 -7.131 1.00 46.03 231 ARG A CA 1
ATOM 1746 C C . ARG A 1 231 ? -26.274 -18.616 -7.853 1.00 46.03 231 ARG A C 1
ATOM 1748 O O . ARG A 1 231 ? -25.238 -18.975 -8.407 1.00 46.03 231 ARG A O 1
ATOM 1755 N N . LYS A 1 232 ? -27.364 -19.387 -7.774 1.00 43.25 232 LYS A N 1
ATOM 1756 C CA . LYS A 1 232 ? -27.583 -20.570 -8.604 1.00 43.25 232 LYS A CA 1
ATOM 1757 C C . LYS A 1 232 ? -27.519 -20.065 -10.039 1.00 43.25 232 LYS A C 1
ATOM 1759 O O . LYS A 1 232 ? -28.447 -19.415 -10.511 1.00 43.25 232 LYS A O 1
ATOM 1764 N N . LYS A 1 233 ? -26.372 -20.263 -10.684 1.00 48.16 233 LYS A N 1
ATOM 1765 C CA . LYS A 1 233 ? -26.280 -20.191 -12.135 1.00 48.16 233 LYS A CA 1
ATOM 1766 C C . LYS A 1 233 ? -26.991 -21.442 -12.643 1.00 48.16 233 LYS A C 1
ATOM 1768 O O . LYS A 1 233 ? -26.488 -22.544 -12.436 1.00 48.16 233 LYS A O 1
ATOM 1773 N N . ASN A 1 234 ? -28.191 -21.232 -13.174 1.00 40.41 234 ASN A N 1
ATOM 1774 C CA . ASN A 1 234 ? -28.765 -22.107 -14.190 1.00 40.41 234 ASN A CA 1
ATOM 1775 C C . ASN A 1 234 ? -27.990 -21.915 -15.494 1.00 40.41 234 ASN A C 1
ATOM 1777 O O . ASN A 1 234 ? -27.491 -20.781 -15.701 1.00 40.41 234 ASN A O 1
#

Secondary structure (DSSP, 8-state):
----SSHHHHHHHHHHHHHHHHHHHHHHHTT---HHHHHHHHHHHHHHHHHHHHHHHHHHHHTTT---SSHHHHHHHHHHHHHHHHHHHHHHHHHHHTTS-GGGHHHHHHHHHHHHHH---HHHHHHHHHHHHHHHHHTT-HHHHHHHHHHHHHH-TT-HHHHHHHHHHHHHHHHHHT-HHHHHHHHHHHHHHHHHS-TT-TTHHHHHHHHHHHHHHH----------------

Radius of gyration: 21.08 Å; chains: 1; bounding box: 51×41×56 Å